Protein AF-C8X853-F1 (afdb_monomer)

Sequence (345 aa):
MTAALRDGVDEVVLLNSHAHLDHLGNNDLLSEVAGALPTRHYIPRDARPGLDSVASFSAMYRSGLPYFDYLAGLTLPPEAIAALLRRLGAPADLTGDQVADLGARMATLGLGPAVSGFIPSMVMDIVLQTYPPTFPSVETMSDYEDLGPAQEIVLGSTRWTGWTFPDDAGRPEVHVLQSGGHSAGGVVFHLPRAQFLMLADETSSVPIWSDSDPRRTEQTALRALTMLDEGAVTALCAGHRPMLPLSGDQARTALRGIIDSGAAFEKAVRSVLERFPEGLCIDELYDTLVDEAPAESIIAVLVGLQFPVFATFLKLTLLNHCKLYGYVEGLDATHRRTFALPPAA

Foldseek 3Di:
DQVVLCVVPQEEEAEFQAQALLSFQVVVVNCVNQVPHHYAYEHAPQRVVSVPVLVQQLVQLLVCLQFDQQCQPDPDQLQVVQVLVVVVPPDPPRHSVNSVVVVVVCVVVVVRSVVSSCVSNSLSVVVVVPDDRGDGPVVRYDYQCVVDFWDWDDQPPDTFTFDFDADPVRHGQKTWTAQQAQAHRGTKIAGQVQLEIECAALLACFCQTLRHHNVSSLVVLVRVLVSLVRSSHAWYAYNPPPNDIDGDVRSNVSSVCSNVLNVQVLVLLQVVQVVPQVFDGLSVSLVVSVVPDDCPHSNVVQCVVDVPNTSSRVSSRSVSSLVVQVFDWDADPVRHIGGHHDPDD

InterPro domains:
  IPR036866 Ribonuclease Z/Hydroxyacylglutathione hydrolase-like [G3DSA:3.60.15.10] (2-306)
  IPR036866 Ribonuclease Z/Hydroxyacylglutathione hydrolase-like [SSF56281] (5-262)

Radius of gyration: 22.74 Å; Cα contacts (8 Å, |Δi|>4): 554; chains: 1; bounding box: 62×36×67 Å

Secondary structure (DSSP, 8-state):
-HHHHTTT---EEEE-S---GGGTTTTTHHHHHHTTS-EEEEE-GGGGGGGSHHHHHHHHHHTTTTT--TTTT----HHHHHHHHHHTT--TT--HHHHHHHHHHHHHTT-HHHHHTTHHHHHHHHHHHHSPPP---GGGEEEGGGG-SPEEEEETTEEEEEEEEE-TTS-EEEEEEE--SSSTT-EEEEEGGGTEEE-TTTT--S--STT--HHHHHHHHHHHHHHHHTTS-SEEE-SSSS-S-EEHHHHHHHHHHHHHHHHHHHHHHHHHHTT-TT-B-HHHHHHHHHHH--TTSHHHHHHHT-SSS-THHHHHHHHHHHHHTTPEEEE-TTS-EEEEPPPP-

pLDDT: mean 89.92, std 9.24, range [50.31, 98.69]

Organism: Nakamurella multipartita (strain ATCC 700099 / DSM 44233 / CIP 104796 / JCM 9543 / NBRC 105858 / Y-104) (NCBI:txid479431)

Structure (mmCIF, N/CA/C/O backbone):
data_AF-C8X853-F1
#
_entry.id   AF-C8X853-F1
#
loop_
_atom_site.group_PDB
_atom_site.id
_atom_site.type_symbol
_atom_site.label_atom_id
_atom_site.label_alt_id
_atom_site.label_comp_id
_atom_site.label_asym_id
_atom_site.label_entity_id
_atom_site.label_seq_id
_atom_site.pdbx_PDB_ins_code
_atom_site.Cartn_x
_atom_site.Cartn_y
_atom_site.Cartn_z
_atom_site.occupancy
_atom_site.B_iso_or_equiv
_atom_site.auth_seq_id
_atom_site.auth_comp_id
_atom_site.auth_asym_id
_atom_site.auth_atom_id
_atom_site.pdbx_PDB_model_num
ATOM 1 N N . MET A 1 1 ? -33.141 -9.619 5.817 1.00 51.78 1 MET A N 1
ATOM 2 C CA . MET A 1 1 ? -31.842 -9.666 6.523 1.00 51.78 1 MET A CA 1
ATOM 3 C C . MET A 1 1 ? -31.560 -8.353 7.252 1.00 51.78 1 MET A C 1
ATOM 5 O O . MET A 1 1 ? -31.249 -8.399 8.428 1.00 51.78 1 MET A O 1
ATOM 9 N N . THR A 1 2 ? -31.775 -7.196 6.617 1.00 59.62 2 THR A N 1
ATOM 10 C CA . THR A 1 2 ? -31.505 -5.853 7.174 1.00 59.62 2 THR A CA 1
ATOM 11 C C . THR A 1 2 ? -32.333 -5.459 8.403 1.00 59.62 2 THR A C 1
ATOM 13 O O . THR A 1 2 ? -31.774 -4.898 9.330 1.00 59.62 2 THR A O 1
ATOM 16 N N . ALA A 1 3 ? -33.627 -5.790 8.483 1.00 60.94 3 ALA A N 1
ATOM 17 C CA . ALA A 1 3 ? -34.442 -5.422 9.654 1.00 60.94 3 ALA A CA 1
ATOM 18 C C . ALA A 1 3 ? -34.002 -6.120 10.960 1.00 60.94 3 ALA A C 1
ATOM 20 O O . ALA A 1 3 ? -34.054 -5.511 12.018 1.00 60.94 3 ALA A O 1
ATOM 21 N N . ALA A 1 4 ? -33.526 -7.369 10.878 1.00 66.69 4 ALA A N 1
ATOM 22 C CA . ALA A 1 4 ? -33.026 -8.114 12.037 1.00 66.69 4 ALA A CA 1
ATOM 23 C C . ALA A 1 4 ? -31.643 -7.627 12.506 1.00 66.69 4 ALA A C 1
ATOM 25 O O . ALA A 1 4 ? -31.322 -7.764 13.677 1.00 66.69 4 ALA A O 1
ATOM 26 N N . LEU A 1 5 ? -30.842 -7.039 11.606 1.00 70.75 5 LEU A N 1
ATOM 27 C CA . LEU A 1 5 ? -29.552 -6.425 11.945 1.00 70.75 5 LEU A CA 1
ATOM 28 C C . LEU A 1 5 ? -29.701 -5.098 12.704 1.00 70.75 5 LEU A C 1
ATOM 30 O O . LEU A 1 5 ? -28.721 -4.618 13.254 1.00 70.75 5 LEU A O 1
ATOM 34 N N . ARG A 1 6 ? -30.899 -4.500 12.708 1.00 77.38 6 ARG A N 1
ATOM 35 C CA . ARG A 1 6 ? -31.183 -3.203 13.342 1.00 77.38 6 ARG A CA 1
ATOM 36 C C . ARG A 1 6 ? -31.871 -3.329 14.700 1.00 77.38 6 ARG A C 1
ATOM 38 O O . ARG A 1 6 ? -32.095 -2.318 15.356 1.00 77.38 6 ARG A O 1
ATOM 45 N N . ASP A 1 7 ? -32.269 -4.536 15.093 1.00 82.00 7 ASP A N 1
ATOM 46 C CA . ASP A 1 7 ? -32.946 -4.737 16.371 1.00 82.00 7 ASP A CA 1
ATOM 47 C C . ASP A 1 7 ? -31.961 -4.486 17.520 1.00 82.00 7 ASP A C 1
ATOM 49 O O . ASP A 1 7 ? -30.899 -5.106 17.576 1.00 82.00 7 ASP A O 1
ATOM 53 N N . GLY A 1 8 ? -32.291 -3.540 18.401 1.00 83.38 8 GLY A N 1
ATOM 54 C CA . GLY A 1 8 ? -31.403 -3.101 19.482 1.00 83.38 8 GLY A CA 1
ATOM 55 C C . GLY A 1 8 ? -30.178 -2.291 19.039 1.00 83.38 8 GLY A C 1
ATOM 56 O O . GLY A 1 8 ? -29.221 -2.212 19.802 1.00 83.38 8 GLY A O 1
ATOM 57 N N . VAL A 1 9 ? -30.185 -1.719 17.828 1.00 87.19 9 VAL A N 1
ATOM 58 C CA . VAL A 1 9 ? -29.125 -0.828 17.329 1.00 87.19 9 VAL A CA 1
ATOM 59 C C . VAL A 1 9 ? -29.629 0.613 17.315 1.00 87.19 9 VAL A C 1
ATOM 61 O O . VAL A 1 9 ? -30.607 0.915 16.632 1.00 87.19 9 VAL A O 1
ATOM 64 N N . ASP A 1 10 ? -28.934 1.501 18.027 1.00 88.12 10 ASP A N 1
ATOM 65 C CA . ASP A 1 10 ? -29.303 2.918 18.141 1.00 88.12 10 ASP A CA 1
ATOM 66 C C . ASP A 1 10 ? -28.615 3.817 17.101 1.00 88.12 10 ASP A C 1
ATOM 68 O O . ASP A 1 10 ? -29.153 4.860 16.731 1.00 88.12 10 ASP A O 1
ATOM 72 N N . GLU A 1 11 ? -27.451 3.414 16.587 1.00 90.44 11 GLU A N 1
ATOM 73 C CA . GLU A 1 11 ? -26.711 4.128 15.542 1.00 90.44 11 GLU A CA 1
ATOM 74 C C . GLU A 1 11 ? -25.869 3.174 14.683 1.00 90.44 11 GLU A C 1
ATOM 76 O O . GLU A 1 11 ? -25.529 2.067 15.099 1.00 90.44 11 GLU A O 1
ATOM 81 N N . VAL A 1 12 ? -25.506 3.615 13.476 1.00 91.38 12 VAL A N 1
ATOM 82 C CA . VAL A 1 12 ? -24.551 2.907 12.612 1.00 91.38 12 VAL A CA 1
ATOM 83 C C . VAL A 1 12 ? -23.327 3.780 12.375 1.00 91.38 12 VAL A C 1
ATOM 85 O O . VAL A 1 12 ? -23.438 4.919 11.919 1.00 91.38 12 VAL A O 1
ATOM 88 N N . VAL A 1 13 ? -22.143 3.231 12.641 1.00 92.38 13 VAL A N 1
ATOM 89 C CA . VAL A 1 13 ? -20.868 3.914 12.402 1.00 92.38 13 VAL A CA 1
ATOM 90 C C . VAL A 1 13 ? -20.118 3.228 11.262 1.00 92.38 13 VAL A C 1
ATOM 92 O O . VAL A 1 13 ? -19.780 2.050 11.354 1.00 92.38 13 VAL A O 1
ATOM 95 N N . LEU A 1 14 ? -19.844 3.971 10.190 1.00 93.38 14 LEU A N 1
ATOM 96 C CA . LEU A 1 14 ? -18.971 3.559 9.095 1.00 93.38 14 LEU A CA 1
ATOM 97 C C . LEU A 1 14 ? -17.555 4.091 9.338 1.00 93.38 14 LEU A C 1
ATOM 99 O O . LEU A 1 14 ? -17.349 5.287 9.543 1.00 93.38 14 LEU A O 1
ATOM 103 N N . LEU A 1 15 ? -16.582 3.186 9.325 1.00 94.81 15 LEU A N 1
ATOM 104 C CA . LEU A 1 15 ? -15.177 3.464 9.600 1.00 94.81 15 LEU A CA 1
ATOM 105 C C . LEU A 1 15 ? -14.347 3.031 8.385 1.00 94.81 15 LEU A C 1
ATOM 107 O O . LEU A 1 15 ? -14.167 1.834 8.164 1.00 94.81 15 LEU A O 1
ATOM 111 N N . ASN A 1 16 ? -13.856 3.978 7.587 1.00 95.00 16 ASN A N 1
ATOM 112 C CA . ASN A 1 16 ? -13.025 3.671 6.423 1.00 95.00 16 ASN A CA 1
ATOM 113 C C . ASN A 1 16 ? -11.549 3.617 6.813 1.00 95.00 16 ASN A C 1
ATOM 115 O O . ASN A 1 16 ? -11.036 4.485 7.512 1.00 95.00 16 ASN A O 1
ATOM 119 N N . SER A 1 17 ? -10.846 2.596 6.326 1.00 95.31 17 SER A N 1
ATOM 120 C CA . SER A 1 17 ? -9.420 2.404 6.605 1.00 95.31 17 SER A CA 1
ATOM 121 C C . SER A 1 17 ? -8.518 3.392 5.871 1.00 95.31 17 SER A C 1
ATOM 123 O O . SER A 1 17 ? -7.461 3.750 6.378 1.00 95.31 17 SER A O 1
ATOM 125 N N . HIS A 1 18 ? -8.902 3.762 4.651 1.00 93.69 18 HIS A N 1
ATOM 126 C CA . HIS A 1 18 ? -8.203 4.672 3.745 1.00 93.69 18 HIS A CA 1
ATOM 127 C C . HIS A 1 18 ? -9.106 4.943 2.521 1.00 93.69 18 HIS A C 1
ATOM 129 O O . HIS A 1 18 ? -10.264 4.522 2.507 1.00 93.69 18 HIS A O 1
ATOM 135 N N . ALA A 1 19 ? -8.598 5.651 1.507 1.00 89.25 19 ALA A N 1
ATOM 136 C CA . ALA A 1 19 ? -9.394 6.162 0.388 1.00 89.25 19 ALA A CA 1
ATOM 137 C C . ALA A 1 19 ? -9.117 5.490 -0.968 1.00 89.25 19 ALA A C 1
ATOM 139 O O . ALA A 1 19 ? -9.224 6.141 -2.008 1.00 89.25 19 ALA A O 1
ATOM 140 N N . HIS A 1 20 ? -8.751 4.208 -0.985 1.00 87.19 20 HIS A N 1
ATOM 141 C CA . HIS A 1 20 ? -8.757 3.453 -2.238 1.00 87.19 20 HIS A CA 1
ATOM 142 C C . HIS A 1 20 ? -10.181 3.063 -2.615 1.00 87.19 20 HIS A C 1
ATOM 144 O O . HIS A 1 20 ? -11.069 2.944 -1.770 1.00 87.19 20 HIS A O 1
ATOM 150 N N . LEU A 1 21 ? -10.413 2.932 -3.918 1.00 81.69 21 LEU A N 1
ATOM 151 C CA . LEU A 1 21 ? -11.756 2.856 -4.477 1.00 81.69 21 LEU A CA 1
ATOM 152 C C . LEU A 1 21 ? -12.538 1.636 -3.971 1.00 81.69 21 LEU A C 1
ATOM 154 O O . LEU A 1 21 ? -13.728 1.736 -3.688 1.00 81.69 21 LEU A O 1
ATOM 158 N N . ASP A 1 22 ? -11.873 0.503 -3.796 1.00 80.38 22 ASP A N 1
ATOM 159 C CA . ASP A 1 22 ? -12.422 -0.735 -3.243 1.00 80.38 22 ASP A CA 1
ATOM 160 C C . ASP A 1 22 ? -12.738 -0.655 -1.738 1.00 80.38 22 ASP A C 1
ATOM 162 O O . ASP A 1 22 ? -13.566 -1.419 -1.242 1.00 80.38 22 ASP A O 1
ATOM 166 N N . HIS A 1 23 ? -12.187 0.339 -1.037 1.00 85.75 23 HIS A N 1
ATOM 167 C CA . HIS A 1 23 ? -12.484 0.658 0.363 1.00 85.75 23 HIS A CA 1
ATOM 168 C C . HIS A 1 23 ? -13.556 1.743 0.544 1.00 85.75 23 HIS A C 1
ATOM 170 O O . HIS A 1 23 ? -13.953 2.023 1.677 1.00 85.75 23 HIS A O 1
ATOM 176 N N . LEU A 1 24 ? -14.035 2.348 -0.549 1.00 85.38 24 LEU A N 1
ATOM 177 C CA . LEU A 1 24 ? -15.062 3.400 -0.550 1.00 85.38 24 LEU A CA 1
ATOM 178 C C . LEU A 1 24 ? -16.287 3.064 -1.410 1.00 85.38 24 LEU A C 1
ATOM 180 O O . LEU A 1 24 ? -17.352 3.658 -1.237 1.00 85.38 24 LEU A O 1
ATOM 184 N N . GLY A 1 25 ? -16.132 2.153 -2.372 1.00 76.88 25 GLY A N 1
ATOM 185 C CA . GLY A 1 25 ? -17.042 2.000 -3.505 1.00 76.88 25 GLY A CA 1
ATOM 186 C C . GLY A 1 25 ? -18.456 1.549 -3.155 1.00 76.88 25 GLY A C 1
ATOM 187 O O . GLY A 1 25 ? -19.348 1.733 -3.974 1.00 76.88 25 GLY A O 1
ATOM 188 N N . ASN A 1 26 ? -18.667 1.034 -1.944 1.00 77.00 26 ASN A N 1
ATOM 189 C CA . ASN A 1 26 ? -19.960 0.553 -1.455 1.00 77.00 26 ASN A CA 1
ATOM 190 C C . ASN A 1 26 ? -20.425 1.310 -0.199 1.00 77.00 26 ASN A C 1
ATOM 192 O O . ASN A 1 26 ? -21.120 0.756 0.653 1.00 77.00 26 ASN A O 1
ATOM 196 N N . ASN A 1 27 ? -19.994 2.562 -0.025 1.00 83.81 27 ASN A N 1
ATOM 197 C CA . ASN A 1 27 ? -20.387 3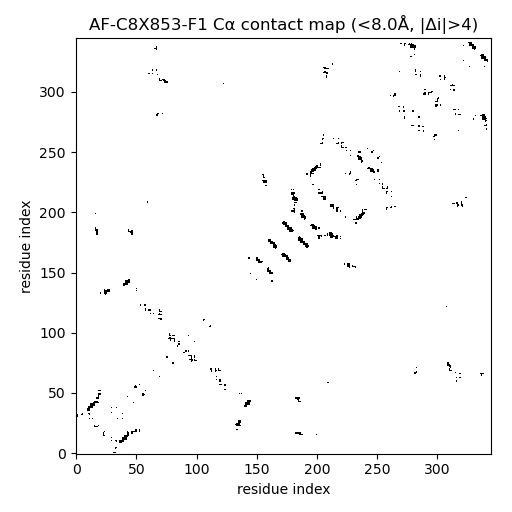.364 1.134 1.00 83.81 27 ASN A CA 1
ATOM 198 C C . ASN A 1 27 ? -21.885 3.731 1.121 1.00 83.81 27 ASN A C 1
ATOM 200 O O . ASN A 1 27 ? -22.418 4.155 2.146 1.00 83.81 27 ASN A O 1
ATOM 204 N N . ASP A 1 28 ? -22.584 3.561 -0.000 1.00 81.06 28 ASP A N 1
ATOM 205 C CA . ASP A 1 28 ? -24.042 3.655 -0.113 1.00 81.06 28 ASP A CA 1
ATOM 206 C C . ASP A 1 28 ? -24.776 2.519 0.607 1.00 81.06 28 ASP A C 1
ATOM 208 O O . ASP A 1 28 ? -25.891 2.742 1.092 1.00 81.06 28 ASP A O 1
ATOM 212 N N . LEU A 1 29 ? -24.134 1.355 0.795 1.00 80.88 29 LEU A N 1
ATOM 213 C CA . LEU A 1 29 ? -24.655 0.281 1.650 1.00 80.88 29 LEU A CA 1
ATOM 214 C C . LEU A 1 29 ? -24.930 0.774 3.070 1.00 80.88 29 LEU A C 1
ATOM 216 O O . LEU A 1 29 ? -25.782 0.209 3.751 1.00 80.88 29 LEU A O 1
ATOM 220 N N . LEU A 1 30 ? -24.274 1.849 3.520 1.00 84.75 30 LEU A N 1
ATOM 221 C CA . LEU A 1 30 ? -24.605 2.497 4.786 1.00 84.75 30 LEU A CA 1
ATOM 222 C C . LEU A 1 30 ? -26.086 2.886 4.848 1.00 84.75 30 LEU A C 1
ATOM 224 O O . LEU A 1 30 ? -26.727 2.653 5.867 1.00 84.75 30 LEU A O 1
ATOM 228 N N . SER A 1 31 ? -26.652 3.419 3.762 1.00 82.25 31 SER A N 1
ATOM 229 C CA . SER A 1 31 ? -28.072 3.787 3.705 1.00 82.25 31 SER A CA 1
ATOM 230 C C . SER A 1 31 ? -28.985 2.557 3.786 1.00 82.25 31 SER A C 1
ATOM 232 O O . SER A 1 31 ? -29.997 2.567 4.494 1.00 82.25 31 SER A O 1
ATOM 234 N N . GLU A 1 32 ? -28.591 1.453 3.145 1.00 84.25 32 GLU A N 1
ATOM 235 C CA . GLU A 1 32 ? -29.316 0.184 3.195 1.00 84.25 32 GLU A CA 1
ATOM 236 C C . GLU A 1 32 ? -29.211 -0.503 4.559 1.00 84.25 32 GLU A C 1
ATOM 238 O O . GLU A 1 32 ? -30.171 -1.129 5.013 1.00 84.25 32 GLU A O 1
ATOM 243 N N . VAL A 1 33 ? -28.068 -0.398 5.236 1.00 84.75 33 VAL A N 1
ATOM 244 C CA . VAL A 1 33 ? -27.835 -0.999 6.553 1.00 84.75 33 VAL A CA 1
ATOM 245 C C . VAL A 1 33 ? -28.498 -0.163 7.640 1.00 84.75 33 VAL A C 1
ATOM 247 O O . VAL A 1 33 ? -29.261 -0.716 8.430 1.00 84.75 33 VAL A O 1
ATOM 250 N N . ALA A 1 34 ? -28.297 1.154 7.645 1.00 86.31 34 ALA A N 1
ATOM 251 C CA . ALA A 1 34 ? -28.824 2.054 8.668 1.00 86.31 34 ALA A CA 1
ATOM 252 C C . ALA A 1 34 ? -30.334 2.292 8.538 1.00 86.31 34 ALA A C 1
ATOM 254 O O . ALA A 1 34 ? -31.050 2.361 9.539 1.00 86.31 34 ALA A O 1
ATOM 255 N N . GLY A 1 35 ? -30.863 2.384 7.315 1.00 85.94 35 GLY A N 1
ATOM 256 C CA . GLY A 1 35 ? -32.253 2.775 7.095 1.00 85.94 35 GLY A CA 1
ATOM 257 C C . GLY A 1 35 ? -32.537 4.179 7.632 1.00 85.94 35 GLY A C 1
ATOM 258 O O . GLY A 1 35 ? -32.136 5.158 7.020 1.00 85.94 35 GLY A O 1
ATOM 259 N N . ALA A 1 36 ? -33.259 4.270 8.754 1.00 85.19 36 ALA A N 1
ATOM 260 C CA . ALA A 1 36 ? -33.593 5.538 9.415 1.00 85.19 36 ALA A CA 1
ATOM 261 C C . ALA A 1 36 ? -32.741 5.824 10.667 1.00 85.19 36 ALA A C 1
ATOM 263 O O . ALA A 1 36 ? -32.980 6.821 11.346 1.00 85.19 36 ALA A O 1
ATOM 264 N N . LEU A 1 37 ? -31.796 4.939 11.002 1.00 90.00 37 LEU A N 1
ATOM 265 C CA . LEU A 1 37 ? -30.917 5.121 12.154 1.00 90.00 37 LEU A CA 1
ATOM 266 C C . LEU A 1 37 ? -29.944 6.291 11.923 1.00 90.00 37 LEU A C 1
ATOM 268 O O . LEU A 1 37 ? -29.520 6.508 10.785 1.00 90.00 37 LEU A O 1
ATOM 272 N N . PRO A 1 38 ? -29.554 7.022 12.983 1.00 90.69 38 PRO A N 1
ATOM 273 C CA . PRO A 1 38 ? -28.425 7.943 12.939 1.00 90.69 38 PRO A CA 1
ATOM 274 C C . PRO A 1 38 ? -27.166 7.263 12.390 1.00 90.69 38 PRO A C 1
ATOM 276 O O . PRO A 1 38 ? -26.841 6.136 12.769 1.00 90.69 38 PRO A O 1
ATOM 279 N N . THR A 1 39 ? -26.447 7.966 11.514 1.00 91.94 39 THR A N 1
ATOM 280 C CA . THR A 1 39 ? -25.211 7.466 10.906 1.00 91.94 39 THR A CA 1
ATOM 281 C C . THR A 1 39 ? -24.043 8.395 11.171 1.00 91.94 39 THR A C 1
ATOM 283 O O . THR A 1 39 ? -24.156 9.604 10.955 1.00 91.94 39 THR A O 1
ATOM 286 N N . ARG A 1 40 ? -22.898 7.827 11.548 1.00 93.06 40 ARG A N 1
ATOM 287 C CA . ARG A 1 40 ? -21.612 8.534 11.585 1.00 93.06 40 ARG A CA 1
ATOM 288 C C . ARG A 1 40 ? -20.644 7.854 10.628 1.00 93.06 40 ARG A C 1
ATOM 290 O O . ARG A 1 40 ? -20.639 6.633 10.532 1.00 93.06 40 ARG A O 1
ATOM 297 N N . HIS A 1 41 ? -19.850 8.626 9.902 1.00 93.81 41 HIS A N 1
ATOM 298 C CA . HIS A 1 41 ? -18.986 8.108 8.847 1.00 93.81 41 HIS A CA 1
ATOM 299 C C . HIS A 1 41 ? -17.639 8.812 8.922 1.00 93.81 41 HIS A C 1
ATOM 301 O O . HIS A 1 41 ? -17.582 10.041 8.858 1.00 93.81 41 HIS A O 1
ATOM 307 N N . TYR A 1 42 ? -16.575 8.033 9.093 1.00 95.88 42 TYR A N 1
ATOM 308 C CA . TYR A 1 42 ? -15.239 8.551 9.343 1.00 95.88 42 TYR A CA 1
ATOM 309 C C . TYR A 1 42 ? -14.196 7.992 8.381 1.00 95.88 42 TYR A C 1
ATOM 311 O O . TYR A 1 42 ? -14.242 6.815 8.022 1.00 95.88 42 TYR A O 1
ATOM 319 N N . ILE A 1 43 ? -13.232 8.838 8.023 1.00 96.19 43 ILE A N 1
ATOM 320 C CA . ILE A 1 43 ? -12.084 8.518 7.170 1.00 96.19 43 ILE A CA 1
ATOM 321 C C . ILE A 1 43 ? -10.823 9.221 7.706 1.00 96.19 43 ILE A C 1
ATOM 323 O O . ILE A 1 43 ? -10.946 10.268 8.344 1.00 96.19 43 ILE A O 1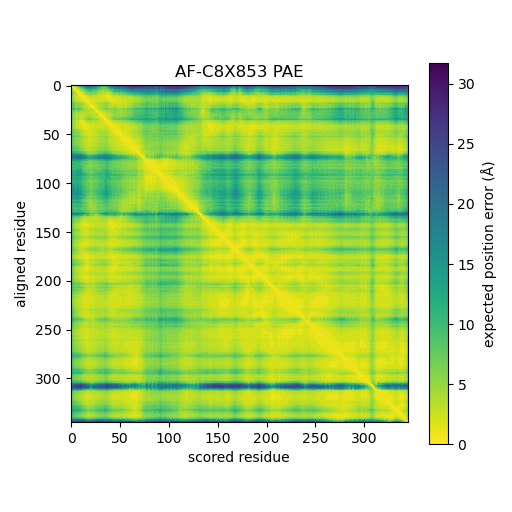
ATOM 327 N N . PRO A 1 44 ? -9.602 8.708 7.471 1.00 96.50 44 PRO A N 1
ATOM 328 C CA . PRO A 1 44 ? -8.393 9.449 7.813 1.00 96.50 44 PRO A CA 1
ATOM 329 C C . PRO A 1 44 ? -8.250 10.691 6.934 1.00 96.50 44 PRO A C 1
ATOM 331 O O . PRO A 1 44 ? -8.372 10.600 5.709 1.00 96.50 44 PRO A O 1
ATOM 334 N N . ARG A 1 45 ? -7.937 11.847 7.529 1.00 95.62 45 ARG A N 1
ATOM 335 C CA . ARG A 1 45 ? -7.779 13.110 6.787 1.00 95.62 45 ARG A CA 1
ATOM 336 C C . ARG A 1 45 ? -6.760 13.007 5.657 1.00 95.62 45 ARG A C 1
ATOM 338 O O . ARG A 1 45 ? -7.020 13.467 4.546 1.00 95.62 45 ARG A O 1
ATOM 345 N N . ASP A 1 46 ? -5.623 12.375 5.929 1.00 94.62 46 ASP A N 1
ATOM 346 C CA . ASP A 1 46 ? -4.537 12.220 4.955 1.00 94.62 46 ASP A CA 1
ATOM 347 C C . ASP A 1 46 ? -4.926 11.322 3.769 1.00 94.62 46 ASP A C 1
ATOM 349 O O . ASP A 1 46 ? -4.288 11.385 2.721 1.00 94.62 46 ASP A O 1
ATOM 353 N N . ALA A 1 47 ? -6.009 10.547 3.888 1.00 92.62 47 ALA A N 1
ATOM 354 C CA . ALA A 1 47 ? -6.540 9.745 2.795 1.00 92.62 47 ALA A CA 1
ATOM 355 C C . ALA A 1 47 ? -7.437 10.559 1.840 1.00 92.62 47 ALA A C 1
ATOM 357 O O . ALA A 1 47 ? -7.693 10.112 0.725 1.00 92.62 47 ALA A O 1
ATOM 358 N N . ARG A 1 48 ? -7.889 11.774 2.198 1.00 91.44 48 ARG A N 1
ATOM 359 C CA . ARG A 1 48 ? -8.811 12.579 1.365 1.00 91.44 48 ARG A CA 1
ATOM 360 C C . ARG A 1 48 ? -8.412 12.744 -0.108 1.00 91.44 48 ARG A C 1
ATOM 362 O O . ARG A 1 48 ? -9.324 12.729 -0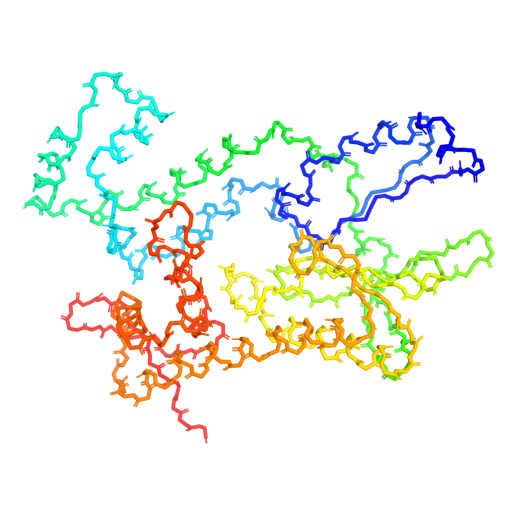.935 1.00 91.44 48 ARG A O 1
ATOM 369 N N . PRO A 1 49 ? -7.126 12.883 -0.489 1.00 90.06 49 PRO A N 1
ATOM 370 C CA . PRO A 1 49 ? -6.751 12.934 -1.901 1.00 90.06 49 PRO A CA 1
ATOM 371 C C . PRO A 1 49 ? -7.249 11.729 -2.720 1.00 90.06 49 PRO A C 1
ATOM 373 O O . PRO A 1 49 ? -7.580 11.898 -3.889 1.00 90.06 49 PRO A O 1
ATOM 376 N N . GLY A 1 50 ? -7.371 10.540 -2.115 1.00 88.31 50 GLY A N 1
ATOM 377 C CA . GLY A 1 50 ? -7.872 9.329 -2.778 1.00 88.31 50 GLY A CA 1
ATOM 378 C C . GLY A 1 50 ? -9.368 9.342 -3.120 1.00 88.31 50 GLY A C 1
ATOM 379 O O . GLY A 1 50 ? -9.806 8.530 -3.937 1.00 88.31 50 GLY A O 1
ATOM 380 N N . LEU A 1 51 ? -10.145 10.290 -2.570 1.00 89.00 51 LEU A N 1
ATOM 381 C CA . LEU A 1 51 ? -11.571 10.457 -2.889 1.00 89.00 51 LEU A CA 1
ATOM 382 C C . LEU A 1 51 ? -11.801 10.827 -4.362 1.00 89.00 51 LEU A C 1
ATOM 384 O O . LEU A 1 51 ? -12.819 10.446 -4.934 1.00 89.00 51 LEU A O 1
ATOM 388 N N . ASP A 1 52 ? -10.849 11.528 -4.986 1.00 88.44 52 ASP A N 1
ATOM 389 C CA . ASP A 1 52 ? -10.756 11.623 -6.444 1.00 88.44 52 ASP A CA 1
ATOM 390 C C . ASP A 1 52 ? -9.785 10.547 -6.937 1.00 88.44 52 ASP A C 1
ATOM 392 O O . ASP A 1 52 ? -8.611 10.800 -7.223 1.00 88.44 52 ASP A O 1
ATOM 396 N N . SER A 1 53 ? -10.269 9.304 -6.987 1.00 82.44 53 SER A N 1
ATOM 397 C CA . SER A 1 53 ? -9.428 8.153 -7.320 1.00 82.44 53 SER A CA 1
ATOM 398 C C . SER A 1 53 ? -8.804 8.290 -8.711 1.00 82.44 53 SER A C 1
ATOM 400 O O . SER A 1 53 ? -7.653 7.903 -8.912 1.00 82.44 53 SER A O 1
ATOM 402 N N . VAL A 1 54 ? -9.514 8.901 -9.669 1.00 83.00 54 VAL A N 1
ATOM 403 C CA . VAL A 1 54 ? -8.981 9.120 -11.020 1.00 83.00 54 VAL A CA 1
ATOM 404 C C . VAL A 1 54 ? -7.782 10.050 -10.964 1.00 83.00 54 VAL A C 1
ATOM 406 O O . VAL A 1 54 ? -6.720 9.691 -11.477 1.00 83.00 54 VAL A O 1
ATOM 409 N N . ALA A 1 55 ? -7.920 11.221 -10.338 1.00 86.19 55 ALA A N 1
ATOM 410 C CA . ALA A 1 55 ? -6.825 12.175 -10.236 1.00 86.19 55 ALA A CA 1
ATOM 411 C C . ALA A 1 55 ? -5.662 11.619 -9.405 1.00 86.19 55 ALA A C 1
ATOM 413 O O . ALA A 1 55 ? -4.512 11.718 -9.840 1.00 86.19 55 ALA A O 1
ATOM 414 N N . SER A 1 56 ? -5.959 11.000 -8.258 1.00 86.38 56 SER A N 1
ATOM 415 C CA . SER A 1 56 ? -4.963 10.463 -7.328 1.00 86.38 56 SER A CA 1
ATOM 416 C C . SER A 1 56 ? -4.104 9.379 -7.979 1.00 86.38 56 SER A C 1
ATOM 418 O O . SER A 1 56 ? -2.894 9.560 -8.146 1.00 86.38 56 SER A O 1
ATOM 420 N N . PHE A 1 57 ? -4.715 8.296 -8.468 1.00 83.50 57 PHE A N 1
ATOM 421 C CA . PHE A 1 57 ? -3.953 7.223 -9.102 1.00 83.50 57 PHE A CA 1
ATOM 422 C C . PHE A 1 57 ? -3.311 7.687 -10.416 1.00 83.50 57 PHE A C 1
ATOM 424 O O . PHE A 1 57 ? -2.156 7.355 -10.678 1.00 83.50 57 PHE A O 1
ATOM 431 N N . SER A 1 58 ? -3.977 8.532 -11.219 1.00 84.12 58 SER A N 1
ATOM 432 C CA . SER A 1 58 ? -3.345 9.094 -12.424 1.00 84.12 58 SER A CA 1
ATOM 433 C C . SER A 1 58 ? -2.072 9.871 -12.096 1.00 84.12 58 SER A C 1
ATOM 435 O O . SER A 1 58 ? -1.108 9.797 -12.858 1.00 84.12 58 SER A O 1
ATOM 437 N N . ALA A 1 59 ? -2.041 10.617 -10.988 1.00 87.19 59 ALA A N 1
ATOM 438 C CA . ALA A 1 59 ? -0.840 11.312 -10.540 1.00 87.19 59 ALA A CA 1
ATOM 439 C C . ALA A 1 59 ? 0.266 10.325 -10.133 1.00 87.19 59 ALA A C 1
ATOM 441 O O . ALA A 1 59 ? 1.412 10.499 -10.554 1.00 87.19 59 ALA A O 1
ATOM 442 N N . MET A 1 60 ? -0.079 9.259 -9.400 1.00 87.69 60 MET A N 1
ATOM 443 C CA . MET A 1 60 ? 0.866 8.204 -9.012 1.00 87.69 60 MET A CA 1
ATOM 444 C C . MET A 1 60 ? 1.500 7.533 -10.235 1.00 87.69 60 MET A C 1
ATOM 446 O O . MET A 1 60 ? 2.726 7.488 -10.338 1.00 87.69 60 MET A O 1
ATOM 450 N N . TYR A 1 61 ? 0.701 7.103 -11.216 1.00 86.88 61 TYR A N 1
ATOM 451 C CA . TYR A 1 61 ? 1.234 6.533 -12.455 1.00 86.88 61 TYR A CA 1
ATOM 452 C C . TYR A 1 61 ? 2.012 7.590 -13.265 1.00 86.88 61 TYR A C 1
ATOM 454 O O . TYR A 1 61 ? 3.122 7.342 -13.723 1.00 86.88 61 TYR A O 1
ATOM 462 N N . ARG A 1 62 ? 1.533 8.828 -13.412 1.00 87.81 62 ARG A N 1
ATOM 463 C CA . ARG A 1 62 ? 2.298 9.856 -14.152 1.00 87.81 62 ARG A CA 1
ATOM 464 C C . ARG A 1 62 ? 3.652 10.187 -13.516 1.00 87.81 62 ARG A C 1
ATOM 466 O O . ARG A 1 62 ? 4.548 10.633 -14.232 1.00 87.81 62 ARG A O 1
ATOM 473 N N . SER A 1 63 ? 3.841 9.920 -12.223 1.00 90.81 63 SER A N 1
ATOM 474 C CA . SER A 1 63 ? 5.121 10.130 -11.535 1.00 90.81 63 SER A CA 1
ATOM 475 C C . SER A 1 63 ? 6.284 9.308 -12.115 1.00 90.81 63 SER A C 1
ATOM 477 O O . SER A 1 63 ? 7.440 9.704 -11.955 1.00 90.81 63 SER A O 1
ATOM 479 N N . GLY A 1 64 ? 5.987 8.208 -12.819 1.00 90.75 64 GLY A N 1
ATOM 480 C CA . GLY A 1 64 ? 6.980 7.360 -13.483 1.00 90.75 64 GLY A CA 1
ATOM 481 C C . GLY A 1 64 ? 7.471 7.874 -14.838 1.00 90.75 64 GLY A C 1
ATOM 482 O O . GLY A 1 64 ? 8.545 7.472 -15.271 1.00 90.75 64 GLY A O 1
ATOM 483 N N . LEU A 1 65 ? 6.746 8.796 -15.489 1.00 88.94 65 LEU A N 1
ATOM 484 C CA . LEU A 1 65 ? 7.070 9.268 -16.848 1.00 88.94 65 LEU A CA 1
ATOM 485 C C . LEU A 1 65 ? 8.503 9.800 -17.023 1.00 88.94 65 LEU A C 1
ATOM 487 O O . LEU A 1 65 ? 9.088 9.564 -18.077 1.00 88.94 65 LEU A O 1
ATOM 491 N N . PRO A 1 66 ? 9.109 10.490 -16.036 1.00 90.94 66 PRO A N 1
ATOM 492 C CA . PRO A 1 66 ? 10.499 10.928 -16.153 1.00 90.94 66 PRO A CA 1
ATOM 493 C C . PRO A 1 66 ? 11.548 9.819 -15.968 1.00 90.94 66 PRO A C 1
ATOM 495 O O . PRO A 1 66 ? 12.732 10.102 -16.144 1.00 90.94 66 PRO A O 1
ATOM 498 N N . TYR A 1 67 ? 11.153 8.615 -15.540 1.00 92.50 67 TYR A N 1
ATOM 499 C CA . TYR A 1 67 ? 12.063 7.599 -14.997 1.00 92.50 67 TYR A CA 1
ATOM 500 C C . TYR A 1 67 ? 12.127 6.303 -15.806 1.00 92.50 67 TYR A C 1
ATOM 502 O O . TYR A 1 67 ? 13.152 5.627 -15.751 1.00 92.50 67 TYR A O 1
ATOM 510 N N . PHE A 1 68 ? 11.063 5.939 -16.520 1.00 88.81 68 PHE A N 1
ATOM 511 C CA . PHE A 1 68 ? 11.032 4.723 -17.331 1.00 88.81 68 PHE A CA 1
ATOM 512 C C . PHE A 1 68 ? 9.967 4.797 -18.424 1.00 88.81 68 PHE A C 1
ATOM 514 O O . PHE A 1 68 ? 9.017 5.581 -18.351 1.00 88.81 68 PHE A O 1
ATOM 521 N N . ASP A 1 69 ? 10.116 3.941 -19.432 1.00 83.31 69 ASP A N 1
ATOM 522 C CA . ASP A 1 69 ? 9.129 3.792 -20.497 1.00 83.31 69 ASP A CA 1
ATOM 523 C C . ASP A 1 69 ? 8.023 2.800 -20.090 1.00 83.31 69 ASP A C 1
ATOM 525 O O . ASP A 1 69 ? 8.272 1.619 -19.843 1.00 83.31 69 ASP A O 1
ATOM 529 N N . TYR A 1 70 ? 6.769 3.264 -20.063 1.00 82.62 70 TYR A N 1
ATOM 530 C CA . TYR A 1 70 ? 5.599 2.424 -19.775 1.00 82.62 70 TYR A CA 1
ATOM 531 C C . TYR A 1 70 ? 5.371 1.310 -20.804 1.00 82.62 70 TYR A C 1
ATOM 533 O O . TYR A 1 70 ? 4.686 0.336 -20.496 1.00 82.62 70 TYR A O 1
ATOM 541 N N . LEU A 1 71 ? 5.924 1.443 -22.012 1.00 77.88 71 LEU A N 1
ATOM 542 C CA . LEU A 1 71 ? 5.865 0.410 -23.045 1.00 77.88 71 LEU A CA 1
ATOM 543 C C . LEU A 1 71 ? 7.048 -0.565 -22.974 1.00 77.88 71 LEU A C 1
ATOM 545 O O . LEU A 1 71 ? 6.978 -1.643 -23.568 1.00 77.88 71 LEU A O 1
ATOM 549 N N . ALA A 1 72 ? 8.119 -0.238 -22.246 1.00 74.38 72 ALA A N 1
ATOM 550 C CA . ALA A 1 72 ? 9.256 -1.138 -22.103 1.00 74.38 72 ALA A CA 1
ATOM 551 C C . ALA A 1 72 ? 8.865 -2.362 -21.260 1.00 74.38 72 ALA A C 1
ATOM 553 O O . ALA A 1 72 ? 8.362 -2.232 -20.141 1.00 74.38 72 ALA A O 1
ATOM 554 N N . GLY A 1 73 ? 9.109 -3.560 -21.798 1.00 64.12 73 GLY A N 1
ATOM 555 C CA . GLY A 1 73 ? 8.698 -4.829 -21.184 1.00 64.12 73 GLY A CA 1
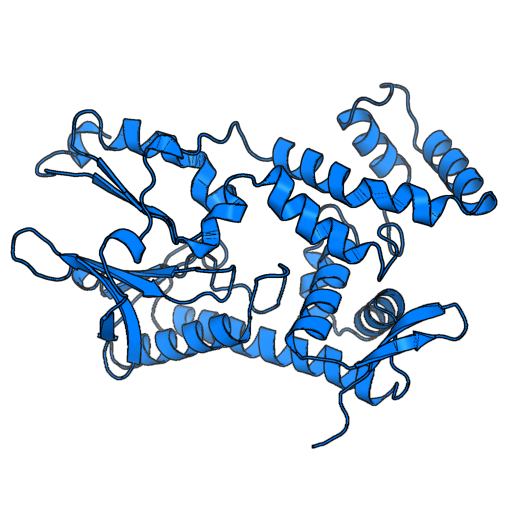ATOM 556 C C . GLY A 1 73 ? 7.243 -5.229 -21.466 1.00 64.12 73 GLY A C 1
ATOM 557 O O . GLY A 1 73 ? 6.762 -6.214 -20.908 1.00 64.12 73 GLY A O 1
ATOM 558 N N . LEU A 1 74 ? 6.528 -4.503 -22.336 1.00 68.25 74 LEU A N 1
ATOM 559 C CA . LEU A 1 74 ? 5.205 -4.907 -22.807 1.00 68.25 74 LEU A CA 1
ATOM 560 C C . LEU A 1 74 ? 5.299 -6.199 -23.635 1.00 68.25 74 LEU A C 1
ATOM 562 O O . LEU A 1 74 ? 5.780 -6.191 -24.765 1.00 68.25 74 LEU A O 1
ATOM 566 N N . THR A 1 75 ? 4.783 -7.301 -23.094 1.00 66.81 75 THR A N 1
ATOM 567 C CA . THR A 1 75 ? 4.791 -8.630 -23.736 1.00 66.81 75 THR A CA 1
ATOM 568 C C . THR A 1 75 ? 3.388 -9.092 -24.127 1.00 66.81 75 THR A C 1
ATOM 570 O O . THR A 1 75 ? 3.045 -10.269 -24.033 1.00 66.81 75 THR A O 1
ATOM 573 N N . LEU A 1 76 ? 2.542 -8.167 -24.588 1.00 72.94 76 LEU A N 1
ATOM 574 C CA . LEU A 1 76 ? 1.232 -8.534 -25.117 1.00 72.94 76 LEU A CA 1
ATOM 575 C C . LEU A 1 76 ? 1.319 -8.875 -26.609 1.00 72.94 76 LEU A C 1
ATOM 577 O O . LEU A 1 76 ? 1.902 -8.106 -27.378 1.00 72.94 76 LEU A O 1
ATOM 581 N N . PRO A 1 77 ? 0.694 -9.981 -27.056 1.00 84.88 77 PRO A N 1
ATOM 582 C CA . PRO A 1 77 ? 0.550 -10.227 -28.480 1.00 84.88 77 PRO A CA 1
ATOM 583 C C . PRO A 1 77 ? -0.272 -9.086 -29.106 1.00 84.88 77 PRO A C 1
ATOM 585 O O . PRO A 1 77 ? -1.220 -8.607 -28.471 1.00 84.88 77 PRO A O 1
ATOM 588 N N . PRO A 1 78 ? 0.021 -8.668 -30.351 1.00 89.25 78 PRO A N 1
ATOM 589 C CA . PRO A 1 78 ? -0.681 -7.556 -30.995 1.00 89.25 78 PRO A CA 1
ATOM 590 C C . PRO A 1 78 ? -2.210 -7.688 -30.985 1.00 89.25 78 PRO A C 1
ATOM 592 O O . PRO A 1 78 ? -2.914 -6.694 -30.830 1.00 89.25 78 PRO A O 1
ATOM 595 N N . GLU A 1 79 ? -2.740 -8.912 -31.061 1.00 90.88 79 GLU A N 1
ATOM 596 C CA . GLU A 1 79 ? -4.185 -9.162 -30.973 1.00 90.88 79 GLU A CA 1
ATOM 597 C C . GLU A 1 79 ? -4.775 -8.844 -29.588 1.00 90.88 79 GLU A C 1
ATOM 599 O O . GLU A 1 79 ? -5.885 -8.322 -29.495 1.00 90.88 79 GLU A O 1
ATOM 604 N N . ALA A 1 80 ? -4.040 -9.087 -28.499 1.00 86.25 80 ALA A N 1
ATOM 605 C CA . ALA A 1 80 ? -4.494 -8.699 -27.162 1.00 86.25 80 ALA A CA 1
ATOM 606 C C . ALA A 1 80 ? -4.547 -7.170 -27.020 1.00 86.25 80 ALA A C 1
ATOM 608 O O . ALA A 1 80 ? -5.491 -6.633 -26.438 1.00 86.25 80 ALA A O 1
ATOM 609 N N . ILE A 1 81 ? -3.579 -6.465 -27.612 1.00 85.12 81 ILE A N 1
ATOM 610 C CA . ILE A 1 81 ? -3.577 -4.999 -27.670 1.00 85.12 81 ILE A CA 1
ATOM 611 C C . ILE A 1 81 ? -4.755 -4.505 -28.527 1.00 85.12 81 ILE A C 1
ATOM 613 O O . ILE A 1 81 ? -5.478 -3.606 -28.105 1.00 85.12 81 ILE A O 1
ATOM 617 N N . ALA A 1 82 ? -5.021 -5.121 -29.684 1.00 89.25 82 ALA A N 1
ATOM 618 C CA . ALA A 1 82 ? -6.177 -4.791 -30.522 1.00 89.25 82 ALA A CA 1
ATOM 619 C C . ALA A 1 82 ? -7.511 -5.003 -29.784 1.00 89.25 82 ALA A C 1
ATOM 621 O O . ALA A 1 82 ? -8.414 -4.170 -29.866 1.00 89.25 82 ALA A O 1
ATOM 622 N N . ALA A 1 83 ? -7.651 -6.097 -29.030 1.00 87.88 83 ALA A N 1
ATOM 623 C CA . ALA A 1 83 ? -8.815 -6.343 -28.178 1.00 87.88 83 ALA A CA 1
ATOM 624 C C . ALA A 1 83 ? -8.980 -5.262 -27.098 1.00 87.88 83 ALA A C 1
ATOM 626 O O . ALA A 1 83 ? -10.095 -4.786 -26.872 1.00 87.88 83 ALA A O 1
ATOM 627 N N . LEU A 1 84 ? -7.881 -4.832 -26.473 1.00 82.88 84 LEU A N 1
ATOM 628 C CA . LEU A 1 84 ? -7.901 -3.755 -25.489 1.00 82.88 84 LEU A CA 1
ATOM 629 C C . LEU A 1 84 ? -8.333 -2.421 -26.111 1.00 82.88 84 LEU A C 1
ATOM 631 O O . LEU A 1 84 ? -9.239 -1.769 -25.600 1.00 82.88 84 LEU A O 1
ATOM 635 N N . LEU A 1 85 ? -7.738 -2.042 -27.242 1.00 85.38 85 LEU A N 1
ATOM 636 C CA . LEU A 1 85 ? -8.065 -0.801 -27.945 1.00 85.38 85 LEU A CA 1
ATOM 637 C C . LEU A 1 85 ? -9.532 -0.771 -28.394 1.00 85.38 85 LEU A C 1
ATOM 639 O O . LEU A 1 85 ? -10.185 0.261 -28.261 1.00 85.38 85 LEU A O 1
ATOM 643 N N . ARG A 1 86 ? -10.089 -1.901 -28.851 1.00 89.56 86 ARG A N 1
ATOM 644 C CA . ARG A 1 86 ? -11.522 -2.020 -29.181 1.00 89.56 86 ARG A CA 1
ATOM 645 C C . ARG A 1 86 ? -12.421 -1.750 -27.977 1.00 89.56 86 ARG A C 1
ATOM 647 O O . ARG A 1 86 ? -13.404 -1.026 -28.103 1.00 89.56 86 ARG A O 1
ATOM 654 N N . ARG A 1 87 ? -12.068 -2.266 -26.793 1.00 83.31 87 ARG A N 1
ATOM 655 C CA . ARG A 1 87 ? -12.790 -1.960 -25.541 1.00 83.31 87 ARG A CA 1
ATOM 656 C C . ARG A 1 87 ? -12.722 -0.479 -25.167 1.00 83.31 87 ARG A C 1
ATOM 658 O O . ARG A 1 87 ? -13.638 0.023 -24.530 1.00 83.31 87 ARG A O 1
ATOM 665 N N . LEU A 1 88 ? -11.663 0.206 -25.586 1.00 81.81 88 LEU A N 1
ATOM 666 C CA . LEU A 1 88 ? -11.459 1.640 -25.388 1.00 81.81 88 LEU A CA 1
ATOM 667 C C . LEU A 1 88 ? -12.030 2.497 -26.537 1.00 81.81 88 LEU A C 1
ATOM 669 O O . LEU A 1 88 ? -11.765 3.693 -26.598 1.00 81.81 88 LEU A O 1
ATOM 673 N N . GLY A 1 89 ? -12.828 1.908 -27.437 1.00 87.62 89 GLY A N 1
ATOM 674 C CA . GLY A 1 89 ? -13.556 2.630 -28.485 1.00 87.62 89 GLY A CA 1
ATOM 675 C C . GLY A 1 89 ? -12.905 2.621 -29.871 1.00 87.62 89 GLY A C 1
ATOM 676 O O . GLY A 1 89 ? -13.389 3.315 -30.765 1.00 87.62 89 GLY A O 1
ATOM 677 N N . ALA A 1 90 ? -11.836 1.847 -30.089 1.00 90.06 90 ALA A N 1
ATOM 678 C CA . ALA A 1 90 ? -11.302 1.637 -31.435 1.00 90.06 90 ALA A CA 1
ATOM 679 C C . ALA A 1 90 ? -12.290 0.847 -32.328 1.00 90.06 90 ALA A C 1
ATOM 681 O O . ALA A 1 90 ? -13.131 0.107 -31.805 1.00 90.06 90 ALA A O 1
ATOM 682 N N . PRO A 1 91 ? -12.191 0.961 -33.670 1.00 96.00 91 PRO A N 1
ATOM 683 C CA . PRO A 1 91 ? -13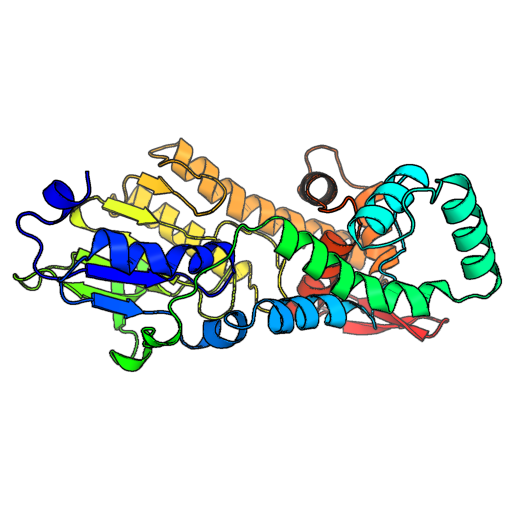.061 0.241 -34.601 1.00 96.00 91 PRO A CA 1
ATOM 684 C C . PRO A 1 91 ? -13.104 -1.270 -34.344 1.00 96.00 91 PRO A C 1
ATOM 686 O O . PRO A 1 91 ? -12.078 -1.895 -34.077 1.00 96.00 91 PRO A O 1
ATOM 689 N N . ALA A 1 92 ? -14.294 -1.869 -34.443 1.00 94.31 92 ALA A N 1
ATOM 690 C CA . ALA A 1 92 ? -14.509 -3.289 -34.142 1.00 94.31 92 ALA A CA 1
ATOM 691 C C . ALA A 1 92 ? -13.708 -4.245 -35.051 1.00 94.31 92 ALA A C 1
ATOM 693 O O . ALA A 1 92 ? -13.433 -5.379 -34.653 1.00 94.31 92 ALA A O 1
ATOM 694 N N . ASP A 1 93 ? -13.330 -3.777 -36.241 1.00 95.75 93 ASP A N 1
ATOM 695 C CA . ASP A 1 93 ? -12.523 -4.465 -37.246 1.00 95.75 93 ASP A CA 1
ATOM 696 C C . ASP A 1 93 ? -11.008 -4.227 -37.099 1.00 95.75 93 ASP A C 1
ATOM 698 O O . ASP A 1 93 ? -10.244 -4.708 -37.933 1.00 95.75 93 ASP A O 1
ATOM 702 N N . LEU A 1 94 ? -10.551 -3.540 -36.041 1.00 96.50 94 LEU A N 1
ATOM 703 C CA . LEU A 1 94 ? -9.127 -3.423 -35.718 1.00 96.50 94 LEU A CA 1
ATOM 704 C C . LEU A 1 94 ? -8.519 -4.808 -35.446 1.00 96.50 94 LEU A C 1
ATOM 706 O O . LEU A 1 94 ? -8.956 -5.529 -34.545 1.00 96.50 94 LEU A O 1
ATOM 710 N N . THR A 1 95 ? -7.471 -5.140 -36.195 1.00 96.69 95 THR A N 1
ATOM 711 C CA . THR A 1 95 ? -6.754 -6.424 -36.138 1.00 96.69 95 THR A CA 1
ATOM 712 C C . THR A 1 95 ? -5.396 -6.304 -35.444 1.00 96.69 95 THR A C 1
ATOM 714 O O . THR A 1 95 ? -4.781 -5.233 -35.436 1.00 96.69 95 THR A O 1
ATOM 717 N N . GLY A 1 96 ? -4.876 -7.420 -34.922 1.00 95.12 96 GLY A N 1
ATOM 718 C CA . GLY A 1 96 ? -3.506 -7.491 -34.407 1.00 95.12 96 GLY A CA 1
ATOM 719 C C . GLY A 1 96 ? -2.426 -7.074 -35.418 1.00 95.12 96 GLY A C 1
ATOM 720 O O . GLY A 1 96 ? -1.479 -6.392 -35.033 1.00 95.12 96 GLY A O 1
ATOM 721 N N . ASP A 1 97 ? -2.578 -7.389 -36.708 1.00 96.75 97 ASP A N 1
ATOM 722 C CA . ASP A 1 97 ? -1.595 -7.016 -37.742 1.00 96.75 97 ASP A CA 1
ATOM 723 C C . ASP A 1 97 ? -1.504 -5.495 -37.934 1.00 96.75 97 ASP A C 1
ATOM 725 O O . ASP A 1 97 ? -0.412 -4.941 -38.060 1.00 96.75 97 ASP A O 1
ATOM 729 N N . GLN A 1 98 ? -2.644 -4.797 -37.897 1.00 95.81 98 GLN A N 1
ATOM 730 C CA . GLN A 1 98 ? -2.677 -3.331 -37.956 1.00 95.81 98 GLN A CA 1
ATOM 731 C C . GLN A 1 98 ? -2.014 -2.703 -36.728 1.00 95.81 98 GLN A C 1
ATOM 733 O O . GLN A 1 98 ? -1.304 -1.705 -36.854 1.00 95.81 98 GLN A O 1
ATOM 738 N N . VAL A 1 99 ? -2.218 -3.292 -35.545 1.00 93.06 99 VAL A N 1
ATOM 739 C CA . VAL A 1 99 ? -1.547 -2.851 -34.316 1.00 93.06 99 VAL A CA 1
ATOM 740 C C . VAL A 1 99 ? -0.035 -3.072 -34.406 1.00 93.06 99 VAL A C 1
ATOM 742 O O . VAL A 1 99 ? 0.729 -2.187 -34.022 1.00 93.06 99 VAL A O 1
ATOM 745 N N . ALA A 1 100 ? 0.409 -4.206 -34.952 1.00 92.00 100 ALA A N 1
ATOM 746 C CA . ALA A 1 100 ? 1.827 -4.498 -35.143 1.00 92.00 100 ALA A CA 1
ATOM 747 C C . ALA A 1 100 ? 2.496 -3.527 -36.136 1.00 92.00 100 ALA A C 1
ATOM 749 O O . ALA A 1 100 ? 3.557 -2.981 -35.828 1.00 92.00 100 ALA A O 1
ATOM 750 N N . ASP A 1 101 ? 1.866 -3.259 -37.289 1.00 94.44 101 ASP A N 1
ATOM 751 C CA . ASP A 1 101 ? 2.358 -2.279 -38.273 1.00 94.44 101 ASP A CA 1
ATOM 752 C C . ASP A 1 101 ? 2.442 -0.871 -37.666 1.00 94.44 101 ASP A C 1
ATOM 754 O O . ASP A 1 101 ? 3.463 -0.189 -37.792 1.00 94.44 101 ASP A O 1
ATOM 758 N N . LEU A 1 102 ? 1.404 -0.446 -36.937 1.00 90.25 102 LEU A N 1
ATOM 759 C CA . LEU A 1 102 ? 1.405 0.836 -36.234 1.00 90.25 102 LEU A CA 1
ATOM 760 C C . LEU A 1 102 ? 2.549 0.917 -35.212 1.00 90.25 102 LEU A C 1
ATOM 762 O O . LEU A 1 102 ? 3.290 1.902 -35.207 1.00 90.25 10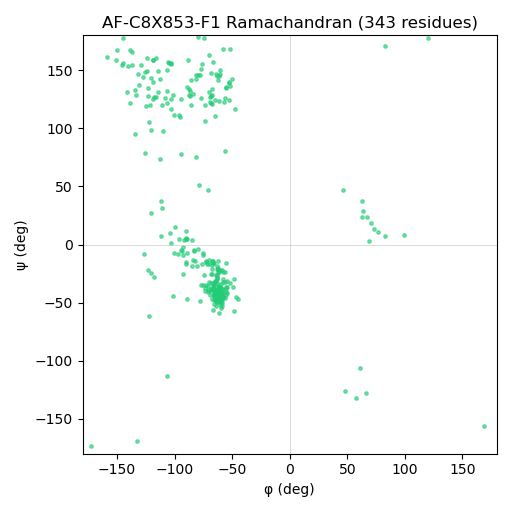2 LEU A O 1
ATOM 766 N N . GLY A 1 103 ? 2.732 -0.123 -34.395 1.00 87.75 103 GLY A N 1
ATOM 767 C CA . GLY A 1 103 ? 3.821 -0.208 -33.422 1.00 87.75 103 GLY A CA 1
ATOM 768 C C . GLY A 1 103 ? 5.201 -0.084 -34.073 1.00 87.75 103 GLY A C 1
ATOM 769 O O . GLY A 1 103 ? 6.027 0.710 -33.621 1.00 87.75 103 GLY A O 1
ATOM 770 N N . ALA A 1 104 ? 5.435 -0.785 -35.187 1.00 88.88 104 ALA A N 1
ATOM 771 C CA . ALA A 1 104 ? 6.693 -0.713 -35.932 1.00 88.88 104 ALA A CA 1
ATOM 772 C C . ALA A 1 104 ? 6.962 0.692 -36.505 1.00 88.88 104 ALA A C 1
ATOM 774 O O . ALA A 1 104 ? 8.086 1.203 -36.432 1.00 88.88 104 ALA A O 1
ATOM 775 N N . ARG A 1 105 ? 5.927 1.358 -37.035 1.00 91.69 105 ARG A N 1
ATOM 776 C CA . ARG A 1 105 ? 6.031 2.741 -37.531 1.00 91.69 105 ARG A CA 1
ATOM 777 C C . ARG A 1 105 ? 6.328 3.723 -36.404 1.00 91.69 105 ARG A C 1
ATOM 779 O O . ARG A 1 105 ? 7.193 4.581 -36.558 1.00 91.69 105 ARG A O 1
ATOM 786 N N . MET A 1 106 ? 5.650 3.583 -35.268 1.00 88.62 106 MET A N 1
ATOM 787 C CA . MET A 1 106 ? 5.882 4.416 -34.087 1.00 88.62 106 MET A CA 1
ATOM 788 C C . MET A 1 106 ? 7.298 4.249 -33.538 1.00 88.62 106 MET A C 1
ATOM 790 O O . MET A 1 106 ? 7.936 5.250 -33.213 1.00 88.62 106 MET A O 1
ATOM 794 N N . ALA A 1 107 ? 7.810 3.016 -33.493 1.00 84.31 107 ALA A N 1
ATOM 795 C CA . ALA A 1 107 ? 9.187 2.735 -33.101 1.00 84.31 107 ALA A CA 1
ATOM 796 C C . ALA A 1 107 ? 10.192 3.382 -34.067 1.00 84.31 107 ALA A C 1
ATOM 798 O O . ALA A 1 107 ? 11.117 4.060 -33.629 1.00 84.31 107 ALA A O 1
ATOM 799 N N . THR A 1 108 ? 9.963 3.261 -35.379 1.00 90.12 108 THR A N 1
ATOM 800 C CA . THR A 1 108 ? 10.818 3.876 -36.414 1.00 90.12 108 THR A CA 1
ATOM 801 C C . THR A 1 108 ? 10.867 5.402 -36.294 1.00 90.12 108 THR A C 1
ATOM 803 O O . THR A 1 108 ? 11.907 6.013 -36.520 1.00 90.12 108 THR A O 1
ATOM 806 N N . LEU A 1 109 ? 9.745 6.025 -35.929 1.00 90.38 109 LEU A N 1
ATOM 807 C CA . LEU A 1 109 ? 9.638 7.473 -35.738 1.00 90.38 109 LEU A CA 1
ATOM 808 C C . LEU A 1 109 ? 10.111 7.949 -34.355 1.00 90.38 109 LEU A C 1
ATOM 810 O O . LEU A 1 109 ? 10.112 9.152 -34.105 1.00 90.38 109 LEU A O 1
ATOM 814 N N . GLY A 1 110 ? 10.478 7.040 -33.445 1.00 84.25 110 GLY A N 1
ATOM 815 C CA . GLY A 1 110 ? 10.850 7.389 -32.072 1.00 84.25 110 GLY A CA 1
ATOM 816 C C . GLY A 1 110 ? 9.687 7.935 -31.234 1.00 84.25 110 GLY A C 1
ATOM 817 O O . GLY A 1 110 ? 9.911 8.657 -30.268 1.00 84.25 110 GLY A O 1
ATOM 818 N N . LEU A 1 111 ? 8.438 7.611 -31.590 1.00 84.00 111 LEU A N 1
ATOM 819 C CA . LEU A 1 111 ? 7.238 8.102 -30.897 1.00 84.00 111 LEU A CA 1
ATOM 820 C C . LEU A 1 111 ? 6.870 7.283 -29.651 1.00 84.00 111 LEU A C 1
ATOM 822 O O . LEU A 1 111 ? 5.954 7.670 -28.931 1.00 84.00 111 LEU A O 1
ATOM 826 N N . GLY A 1 112 ? 7.571 6.175 -29.388 1.00 80.00 112 GLY A N 1
ATOM 827 C CA . GLY A 1 112 ? 7.326 5.285 -28.245 1.00 80.00 112 GLY A CA 1
ATOM 828 C C . GLY A 1 112 ? 7.204 6.028 -26.909 1.00 80.00 112 GLY A C 1
ATOM 829 O O . GLY A 1 112 ? 6.130 5.968 -26.314 1.00 80.00 112 GLY A O 1
ATOM 830 N N . PRO A 1 113 ? 8.212 6.818 -26.488 1.00 76.00 113 PRO A N 1
ATOM 831 C CA . PRO A 1 113 ? 8.164 7.556 -25.222 1.00 76.00 113 PRO A CA 1
ATOM 832 C C . PRO A 1 113 ? 7.017 8.571 -25.136 1.00 76.00 113 PRO A C 1
ATOM 834 O O . PRO A 1 113 ? 6.406 8.758 -24.088 1.00 76.00 113 PRO A O 1
ATOM 837 N N . ALA A 1 114 ? 6.689 9.231 -26.251 1.00 80.88 114 ALA A N 1
ATOM 838 C CA . ALA A 1 114 ? 5.576 10.175 -26.284 1.00 80.88 114 ALA A CA 1
ATOM 839 C C . ALA A 1 114 ? 4.227 9.453 -26.138 1.00 80.88 114 ALA A C 1
ATOM 841 O O . ALA A 1 114 ? 3.336 9.953 -25.453 1.00 80.88 114 ALA A O 1
ATOM 842 N N . VAL A 1 115 ? 4.075 8.271 -26.749 1.00 82.00 115 VAL A N 1
ATOM 843 C CA . VAL A 1 115 ? 2.847 7.475 -26.621 1.00 82.00 115 VAL A CA 1
ATOM 844 C C . VAL A 1 115 ? 2.744 6.781 -25.266 1.00 82.00 115 VAL A C 1
ATOM 846 O O . VAL A 1 115 ? 1.650 6.687 -24.709 1.00 82.00 115 VAL A O 1
ATOM 849 N N . SER A 1 116 ? 3.860 6.347 -24.685 1.00 79.62 116 SER A N 1
ATOM 850 C CA . SER A 1 116 ? 3.859 5.708 -23.369 1.00 79.62 116 SER A CA 1
ATOM 851 C C . SER A 1 116 ? 3.357 6.647 -22.262 1.00 79.62 116 SER A C 1
ATOM 853 O O . SER A 1 116 ? 2.728 6.194 -21.307 1.00 79.62 116 SER A O 1
ATOM 855 N N . GLY A 1 117 ? 3.462 7.964 -22.487 1.00 79.56 117 GLY A N 1
ATOM 856 C CA . GLY A 1 117 ? 2.797 9.031 -21.733 1.00 79.56 117 GLY A CA 1
ATOM 857 C C . GLY A 1 117 ? 1.293 8.859 -21.490 1.00 79.56 117 GLY A C 1
ATOM 858 O O . GLY A 1 117 ? 0.778 9.317 -20.467 1.00 79.56 117 GLY A O 1
ATOM 859 N N . PHE A 1 118 ? 0.582 8.186 -22.398 1.00 80.19 118 PHE A N 1
ATOM 860 C CA . PHE A 1 118 ? -0.867 7.982 -22.304 1.00 80.19 118 PHE A CA 1
ATOM 861 C C . PHE A 1 118 ? -1.252 6.698 -21.556 1.00 80.19 118 PHE A C 1
ATOM 863 O O . PHE A 1 118 ? -2.387 6.588 -21.085 1.00 80.19 118 PHE A O 1
ATOM 870 N N . ILE A 1 119 ? -0.314 5.759 -21.380 1.00 79.38 119 ILE A N 1
ATOM 871 C CA . ILE A 1 119 ? -0.563 4.464 -20.730 1.00 79.38 119 ILE A CA 1
ATOM 872 C C . ILE A 1 119 ? -1.097 4.619 -19.298 1.00 79.38 119 ILE A C 1
ATOM 874 O O . ILE A 1 119 ? -2.109 3.986 -19.008 1.00 79.38 119 ILE A O 1
ATOM 878 N N . PRO A 1 120 ? -0.546 5.495 -18.428 1.00 79.12 120 PRO A N 1
ATOM 879 C CA . PRO A 1 120 ? -1.133 5.787 -17.118 1.00 79.12 120 PRO A CA 1
ATOM 880 C C . PRO A 1 120 ? -2.641 6.056 -17.133 1.00 79.12 120 PRO A C 1
ATOM 882 O O . PRO A 1 120 ? -3.377 5.530 -16.306 1.00 79.12 120 PRO A O 1
ATOM 885 N N . SER A 1 121 ? -3.110 6.874 -18.081 1.00 76.81 121 SER A N 1
ATOM 886 C CA . SER A 1 121 ? -4.528 7.258 -18.148 1.00 76.81 121 SER A CA 1
ATOM 887 C C . SER A 1 121 ? -5.382 6.097 -18.660 1.00 76.81 121 SER A C 1
ATOM 889 O O . SER A 1 121 ? -6.421 5.808 -18.080 1.00 76.81 121 SER A O 1
ATOM 891 N N . MET A 1 122 ? -4.889 5.357 -19.660 1.00 77.81 122 MET A N 1
ATOM 892 C CA . MET A 1 122 ? -5.560 4.148 -20.149 1.00 77.81 122 MET A CA 1
ATOM 893 C C . MET A 1 122 ? -5.682 3.068 -19.067 1.00 77.81 122 MET A C 1
ATOM 895 O O . MET A 1 122 ? -6.732 2.444 -18.957 1.00 77.81 122 MET A O 1
ATOM 899 N N . VAL A 1 123 ? -4.633 2.838 -18.267 1.00 75.81 123 VAL A N 1
ATOM 900 C CA . VAL A 1 123 ? -4.670 1.880 -17.146 1.00 75.81 123 VAL A CA 1
ATOM 901 C C . VAL A 1 123 ? -5.781 2.256 -16.174 1.00 75.81 123 VAL A C 1
ATOM 903 O O . VAL A 1 123 ? -6.571 1.391 -15.805 1.00 75.81 123 VAL A O 1
ATOM 906 N N . MET A 1 124 ? -5.902 3.538 -15.823 1.00 77.06 124 MET A N 1
ATOM 907 C CA . MET A 1 124 ? -6.972 3.991 -14.937 1.00 77.06 124 MET A CA 1
ATOM 908 C C . MET A 1 124 ? -8.359 3.803 -15.542 1.00 77.06 124 MET A C 1
ATOM 910 O O . MET A 1 124 ? -9.230 3.271 -14.861 1.00 77.06 124 MET A O 1
ATOM 914 N N . ASP A 1 125 ? -8.557 4.140 -16.816 1.00 76.31 125 ASP A N 1
ATOM 915 C CA . ASP A 1 125 ? -9.839 3.909 -17.491 1.00 76.31 125 ASP A CA 1
ATOM 916 C C . ASP A 1 125 ? -10.226 2.419 -17.478 1.00 76.31 125 ASP A C 1
ATOM 918 O O . ASP A 1 125 ? -11.377 2.072 -17.215 1.00 76.31 125 ASP A O 1
ATOM 922 N N . ILE A 1 126 ? -9.263 1.518 -17.706 1.00 75.75 126 ILE A N 1
ATOM 923 C CA . ILE A 1 126 ? -9.482 0.063 -17.662 1.00 75.75 126 ILE A CA 1
ATOM 924 C C . ILE A 1 126 ? -9.837 -0.395 -16.247 1.00 75.75 126 ILE A C 1
ATOM 926 O O . ILE A 1 126 ? -10.786 -1.159 -16.077 1.00 75.75 126 ILE A O 1
ATOM 930 N N . VAL A 1 127 ? -9.083 0.050 -15.238 1.00 73.94 127 VAL A N 1
ATOM 931 C CA . VAL A 1 127 ? -9.316 -0.311 -13.834 1.00 73.94 127 VAL A CA 1
ATOM 932 C C . VAL A 1 127 ? -10.704 0.160 -13.400 1.00 73.94 127 VAL A C 1
ATOM 934 O O . VAL A 1 127 ? -11.478 -0.631 -12.867 1.00 73.94 127 VAL A O 1
ATOM 937 N N . LEU A 1 128 ? -11.086 1.397 -13.714 1.00 74.06 128 LEU A N 1
ATOM 938 C CA . LEU A 1 128 ? -12.403 1.942 -13.375 1.00 74.06 128 LEU A CA 1
ATOM 939 C C . LEU A 1 128 ? -13.550 1.206 -14.079 1.00 74.06 128 LEU A C 1
ATOM 941 O O . LEU A 1 128 ? -14.610 1.055 -13.488 1.00 74.06 128 LEU A O 1
ATOM 945 N N . GLN A 1 129 ? -13.343 0.677 -15.291 1.00 74.19 129 GLN A N 1
ATOM 946 C CA . GLN A 1 129 ? -14.332 -0.189 -15.952 1.00 74.19 129 GLN A CA 1
ATOM 947 C C . GLN A 1 129 ? -14.533 -1.541 -15.250 1.00 74.19 129 GLN A C 1
ATOM 949 O O . GLN A 1 129 ? -15.542 -2.203 -15.498 1.00 74.19 129 GLN A O 1
ATOM 954 N N . THR A 1 130 ? -13.570 -1.999 -14.440 1.00 70.69 130 THR A N 1
ATOM 955 C CA . THR A 1 130 ? -13.695 -3.264 -13.692 1.00 70.69 130 THR A CA 1
ATOM 956 C C . THR A 1 130 ? -14.435 -3.115 -12.370 1.00 70.69 130 THR A C 1
ATOM 958 O O . THR A 1 130 ? -14.955 -4.108 -11.862 1.00 70.69 130 THR A O 1
ATOM 961 N N . TYR A 1 131 ? -14.543 -1.894 -11.847 1.00 67.81 131 TYR A N 1
ATOM 962 C CA . TYR A 1 131 ? -15.376 -1.617 -10.688 1.00 67.81 131 TYR A CA 1
ATOM 963 C C . TYR A 1 131 ? -16.815 -1.322 -11.150 1.00 67.81 131 TYR A C 1
ATOM 965 O O . TYR A 1 131 ? -17.010 -0.544 -12.087 1.00 67.81 131 TYR A O 1
ATOM 973 N N . PRO A 1 132 ? -17.849 -1.940 -10.540 1.00 65.25 132 PRO A N 1
ATOM 974 C CA . PRO A 1 132 ? -19.230 -1.496 -10.737 1.00 65.25 132 PRO A CA 1
ATOM 975 C C . PRO A 1 132 ? -19.360 -0.022 -10.311 1.00 65.25 132 PRO A C 1
ATOM 977 O O . PRO A 1 132 ? -18.435 0.501 -9.687 1.00 65.25 132 PRO A O 1
ATOM 980 N N . PRO A 1 133 ? -20.477 0.667 -10.620 1.00 67.69 133 PRO A N 1
ATOM 981 C CA . PRO A 1 133 ? -20.672 2.043 -10.178 1.00 67.69 133 PRO A CA 1
ATOM 982 C C . PRO A 1 133 ? -20.346 2.167 -8.689 1.00 67.69 133 PRO A C 1
ATOM 984 O O . PRO A 1 133 ? -20.959 1.502 -7.861 1.00 67.69 133 PRO A O 1
ATOM 987 N N . THR A 1 134 ? -19.325 2.957 -8.378 1.00 75.94 134 THR A N 1
ATOM 988 C CA . THR A 1 134 ? -18.881 3.180 -7.008 1.00 75.94 134 THR A CA 1
ATOM 989 C C . THR A 1 134 ? -19.683 4.328 -6.438 1.00 75.94 134 THR A C 1
ATOM 991 O O . THR A 1 134 ? -19.735 5.396 -7.052 1.00 75.94 134 THR A O 1
ATOM 994 N N . PHE A 1 135 ? -20.275 4.137 -5.267 1.00 81.75 135 PHE A N 1
ATOM 995 C CA . PHE A 1 135 ? -21.098 5.143 -4.609 1.00 81.75 135 PHE A CA 1
ATOM 996 C C . PHE A 1 135 ? -20.416 5.626 -3.322 1.00 81.75 135 PHE A C 1
ATOM 998 O O . PHE A 1 135 ? -20.816 5.256 -2.214 1.00 81.75 135 PHE A O 1
ATOM 1005 N N . PRO A 1 136 ? -19.348 6.440 -3.428 1.00 83.56 136 PRO A N 1
ATOM 1006 C CA . PRO A 1 136 ? -18.714 6.996 -2.248 1.00 83.56 136 PRO A CA 1
ATOM 1007 C C . PRO A 1 136 ? -19.655 8.021 -1.594 1.00 83.56 136 PRO A C 1
ATOM 1009 O O . PRO A 1 136 ? -20.030 9.023 -2.200 1.00 83.56 136 PRO A O 1
ATOM 1012 N N . SER A 1 137 ? -20.000 7.813 -0.324 1.00 85.44 137 SER A N 1
ATOM 1013 C CA . SER A 1 137 ? -20.832 8.735 0.469 1.00 85.44 137 SER A CA 1
ATOM 1014 C C . SER A 1 137 ? -20.031 9.945 0.988 1.00 85.44 137 SER A C 1
ATOM 1016 O O . SER A 1 137 ? -20.044 10.229 2.187 1.00 85.44 137 SER A O 1
ATOM 1018 N N . VAL A 1 138 ? -19.300 10.641 0.104 1.00 88.31 138 VAL A N 1
ATOM 1019 C CA . VAL A 1 138 ? -18.310 11.690 0.450 1.00 88.31 138 VAL A CA 1
ATOM 1020 C C . VAL A 1 138 ? -18.901 12.801 1.316 1.00 88.31 138 VAL A C 1
ATOM 1022 O O . VAL A 1 138 ? -18.274 13.237 2.276 1.00 88.31 138 VAL A O 1
ATOM 1025 N N . GLU A 1 139 ? -20.127 13.229 1.018 1.00 87.75 139 GLU A N 1
ATOM 1026 C CA . GLU A 1 139 ? -20.809 14.321 1.727 1.00 87.75 139 GLU A CA 1
ATOM 1027 C C . GLU A 1 139 ? -21.062 14.022 3.212 1.00 87.75 139 GLU A C 1
ATOM 1029 O O . GLU A 1 139 ? -21.256 14.939 4.005 1.00 87.75 139 GLU A O 1
ATOM 1034 N N . THR A 1 140 ? -21.050 12.742 3.595 1.00 87.31 140 THR A N 1
ATOM 1035 C CA . THR A 1 140 ? -21.292 12.294 4.975 1.00 87.31 140 THR A CA 1
ATOM 1036 C C . THR A 1 140 ? -20.005 12.046 5.766 1.00 87.31 140 THR A C 1
ATOM 1038 O O . THR A 1 140 ? -20.073 11.815 6.971 1.00 87.31 140 THR A O 1
ATOM 1041 N N . MET A 1 141 ? -18.838 12.092 5.112 1.00 92.06 141 MET A N 1
ATOM 1042 C CA . MET A 1 141 ? -17.547 11.776 5.728 1.00 92.06 141 MET A CA 1
ATOM 1043 C C . MET A 1 141 ? -17.038 12.912 6.616 1.00 92.06 141 MET A C 1
ATOM 1045 O O . MET A 1 141 ? -16.842 14.042 6.161 1.00 92.06 141 MET A O 1
ATOM 1049 N N . SER A 1 142 ? -16.728 12.574 7.862 1.00 95.69 142 SER A N 1
ATOM 1050 C CA . SER A 1 142 ? -15.927 13.393 8.778 1.00 95.69 142 SER A CA 1
ATOM 1051 C C . SER A 1 142 ? -14.521 12.812 8.907 1.00 95.69 142 SER A C 1
ATOM 1053 O O . SER A 1 142 ? -14.324 11.614 8.697 1.00 95.69 142 SER A O 1
ATOM 1055 N N . ASP A 1 143 ? -13.538 13.629 9.273 1.00 97.19 143 ASP A N 1
ATOM 1056 C CA . ASP A 1 143 ? -12.197 13.098 9.511 1.00 97.19 143 ASP A CA 1
ATOM 1057 C C . ASP A 1 143 ? -12.130 12.447 10.896 1.00 97.19 143 ASP A C 1
ATOM 1059 O O . ASP A 1 143 ? -12.746 12.935 11.849 1.00 97.19 143 ASP A O 1
ATOM 1063 N N . TYR A 1 144 ? -11.345 11.380 11.056 1.00 97.88 144 TYR A N 1
ATOM 1064 C CA . TYR A 1 144 ? -11.028 10.870 12.397 1.00 97.88 144 TYR A CA 1
ATOM 1065 C C . TYR A 1 144 ? -10.412 11.961 13.274 1.00 97.88 144 TYR A C 1
ATOM 1067 O O . TYR A 1 144 ? -10.733 12.091 14.453 1.00 97.88 144 TYR A O 1
ATOM 1075 N N . GLU A 1 145 ? -9.569 12.794 12.676 1.00 97.50 145 GLU A N 1
ATOM 1076 C CA . GLU A 1 145 ? -8.889 13.911 13.311 1.00 97.50 145 GLU A CA 1
ATOM 1077 C C . GLU A 1 145 ? -9.854 14.992 13.836 1.00 97.50 145 GLU A C 1
ATOM 1079 O O . GLU A 1 145 ? -9.470 15.768 14.713 1.00 97.50 145 GLU A O 1
ATOM 1084 N N . ASP A 1 146 ? -11.107 15.031 13.365 1.00 97.31 146 ASP A N 1
ATOM 1085 C CA . ASP A 1 146 ? -12.138 15.946 13.877 1.00 97.31 146 ASP A CA 1
ATOM 1086 C C . ASP A 1 146 ? -12.711 15.485 15.231 1.00 97.31 146 ASP A C 1
ATOM 1088 O O . ASP A 1 146 ? -13.286 16.288 15.968 1.00 97.31 146 ASP A O 1
ATOM 1092 N N . LEU A 1 147 ? -12.505 14.216 15.610 1.00 95.81 147 LEU A N 1
ATOM 1093 C CA . LEU A 1 147 ? -12.839 13.692 16.943 1.00 95.81 147 LEU A CA 1
ATOM 1094 C C . LEU A 1 147 ? -11.879 14.201 18.030 1.00 95.81 147 LEU A C 1
ATOM 1096 O O . LEU A 1 147 ? -12.160 14.060 19.221 1.00 95.81 147 LEU A O 1
ATOM 1100 N N . GLY A 1 148 ? -10.743 14.774 17.627 1.00 96.62 148 GLY A N 1
ATOM 1101 C CA . GLY A 1 148 ? -9.654 15.194 18.499 1.00 96.62 148 GLY A CA 1
ATOM 1102 C C . GLY A 1 148 ? -8.333 14.487 18.173 1.00 96.62 148 GLY A C 1
ATOM 1103 O O . GLY A 1 148 ? -8.272 13.638 17.279 1.00 96.62 148 GLY A O 1
ATOM 1104 N N . PRO A 1 149 ? -7.246 14.831 18.891 1.00 96.38 149 PRO A N 1
ATOM 1105 C CA . PRO A 1 149 ? -5.940 14.225 18.662 1.00 96.38 149 PRO A CA 1
ATOM 1106 C C . PRO A 1 149 ? -5.977 12.720 18.941 1.00 96.38 149 PRO A C 1
ATOM 1108 O O . PRO A 1 149 ? -6.587 12.285 19.922 1.00 96.38 149 PRO A O 1
ATOM 1111 N N . ALA A 1 150 ? -5.272 11.943 18.118 1.00 97.50 150 ALA A N 1
ATOM 1112 C CA . ALA A 1 150 ? -5.069 10.520 18.357 1.00 97.50 150 ALA A CA 1
ATOM 1113 C C . ALA A 1 150 ? -4.456 10.289 19.751 1.00 97.50 150 ALA A C 1
ATOM 1115 O O . ALA A 1 150 ? -3.534 10.994 20.170 1.00 97.50 150 ALA A O 1
ATOM 1116 N N . GLN A 1 151 ? -4.989 9.311 20.474 1.00 98.12 151 GLN A N 1
ATOM 1117 C CA . GLN A 1 151 ? -4.585 8.950 21.831 1.00 98.12 151 GLN A CA 1
ATOM 1118 C C . GLN A 1 151 ? -3.717 7.693 21.817 1.00 98.12 151 GLN A C 1
ATOM 1120 O O . GLN A 1 151 ? -3.821 6.878 20.901 1.00 98.12 151 GLN A O 1
ATOM 1125 N N . GLU A 1 152 ? -2.878 7.516 22.842 1.00 98.38 152 GLU A N 1
ATOM 1126 C CA . GLU A 1 152 ? -2.170 6.248 23.048 1.00 98.38 152 GLU A CA 1
ATOM 1127 C C . GLU A 1 152 ? -3.180 5.150 23.426 1.00 98.38 152 GLU A C 1
ATOM 1129 O O . GLU A 1 152 ? -3.992 5.322 24.335 1.00 98.38 152 GLU A O 1
ATOM 1134 N N . ILE A 1 153 ? -3.124 4.018 22.725 1.00 98.38 153 ILE A N 1
ATOM 1135 C CA . ILE A 1 153 ? -3.928 2.820 22.979 1.00 98.38 153 ILE A CA 1
ATOM 1136 C C . ILE A 1 153 ? -2.956 1.671 23.246 1.00 98.38 153 ILE A C 1
ATOM 1138 O O . ILE A 1 153 ? -2.117 1.338 22.406 1.00 98.38 153 ILE A O 1
ATOM 1142 N N . VAL A 1 154 ? -3.056 1.074 24.432 1.00 97.75 154 VAL A N 1
ATOM 1143 C CA . VAL A 1 154 ? -2.173 -0.012 24.874 1.00 97.75 154 VAL A CA 1
ATOM 1144 C C . VAL A 1 154 ? -2.916 -1.339 24.766 1.00 97.75 154 VAL A C 1
ATOM 1146 O O . VAL A 1 154 ? -3.918 -1.547 25.448 1.00 97.75 154 VAL A O 1
ATOM 1149 N N . LEU A 1 155 ? -2.420 -2.236 23.912 1.00 96.75 155 LEU A N 1
ATOM 1150 C CA . LEU A 1 155 ? -2.985 -3.566 23.675 1.00 96.75 155 LEU A CA 1
ATOM 1151 C C . LEU A 1 155 ? -1.916 -4.610 24.006 1.00 96.75 155 LEU A C 1
ATOM 1153 O O . LEU A 1 155 ? -1.003 -4.854 23.213 1.00 96.75 155 LEU A O 1
ATOM 1157 N N . GLY A 1 156 ? -2.000 -5.177 25.211 1.00 92.25 156 GLY A N 1
ATOM 1158 C CA . GLY A 1 156 ? -0.903 -5.965 25.773 1.00 92.25 156 GLY A CA 1
ATOM 1159 C C . GLY A 1 156 ? 0.317 -5.078 26.054 1.00 92.25 156 GLY A C 1
ATOM 1160 O O . GLY A 1 156 ? 0.191 -4.037 26.697 1.00 92.25 156 GLY A O 1
ATOM 1161 N N . SER A 1 157 ? 1.490 -5.456 25.557 1.00 96.62 157 SER A N 1
ATOM 1162 C CA . SER A 1 157 ? 2.721 -4.661 25.586 1.00 96.62 157 SER A CA 1
ATOM 1163 C C . SER A 1 157 ? 2.880 -3.749 24.366 1.00 96.62 157 SER A C 1
ATOM 1165 O O . SER A 1 157 ? 3.790 -2.914 24.332 1.00 96.62 157 SER A O 1
ATOM 1167 N N . THR A 1 158 ? 1.998 -3.865 23.367 1.00 97.62 158 THR A N 1
ATOM 1168 C CA . THR A 1 158 ? 2.043 -3.011 22.177 1.00 97.62 158 THR A CA 1
ATOM 1169 C C . THR A 1 158 ? 1.395 -1.661 22.431 1.00 97.62 158 THR A C 1
ATOM 1171 O O . THR A 1 158 ? 0.378 -1.547 23.118 1.00 97.62 158 THR A O 1
ATOM 1174 N N . ARG A 1 159 ? 1.992 -0.626 21.841 1.00 98.00 159 ARG A N 1
ATOM 1175 C CA . ARG A 1 159 ? 1.477 0.740 21.873 1.00 98.00 159 ARG A CA 1
ATOM 1176 C C . ARG A 1 159 ? 1.080 1.168 20.476 1.00 98.00 159 ARG A C 1
ATOM 1178 O O . ARG A 1 159 ? 1.865 1.037 19.533 1.00 98.00 159 ARG A O 1
ATOM 1185 N N . TRP A 1 160 ? -0.116 1.717 20.388 1.00 98.31 160 TRP A N 1
ATOM 1186 C CA . TRP A 1 160 ? -0.698 2.288 19.189 1.00 98.31 160 TRP A CA 1
ATOM 1187 C C . TRP A 1 160 ? -1.094 3.733 19.448 1.00 98.31 160 TRP A C 1
ATOM 1189 O O . TRP A 1 160 ? -1.277 4.138 20.595 1.00 98.31 160 TRP A O 1
ATOM 1199 N N . THR A 1 161 ? -1.261 4.498 18.379 1.00 98.25 161 THR A N 1
ATOM 1200 C CA . THR A 1 161 ? -1.963 5.781 18.415 1.00 98.25 161 THR A CA 1
ATOM 1201 C C . THR A 1 161 ? -3.249 5.653 17.617 1.00 98.25 161 THR A C 1
ATOM 1203 O O . THR A 1 161 ? -3.278 4.953 16.604 1.00 98.25 161 THR A O 1
ATOM 1206 N N . GLY A 1 162 ? -4.329 6.280 18.074 1.00 98.31 162 GLY A N 1
ATOM 1207 C CA . GLY A 1 162 ? -5.603 6.185 17.372 1.00 98.31 162 GLY A CA 1
ATOM 1208 C C . GLY A 1 162 ? -6.795 6.727 18.145 1.00 98.31 162 GLY A C 1
ATOM 1209 O O . GLY A 1 162 ? -6.649 7.550 19.047 1.00 98.31 162 GLY A O 1
ATOM 1210 N N . TRP A 1 163 ? -7.983 6.243 17.795 1.00 98.56 163 TRP A N 1
ATOM 1211 C CA . TRP A 1 163 ? -9.252 6.663 18.388 1.00 98.56 163 TRP A CA 1
ATOM 1212 C C . TRP A 1 163 ? -10.024 5.456 18.906 1.00 98.56 163 TRP A C 1
ATOM 1214 O O . TRP A 1 163 ? -9.931 4.356 18.364 1.00 98.56 163 TRP A O 1
ATOM 1224 N N . THR A 1 164 ? -10.787 5.658 19.976 1.00 98.00 164 THR A N 1
ATOM 1225 C CA . THR A 1 164 ? -11.621 4.613 20.576 1.00 98.00 164 THR A CA 1
ATOM 1226 C C . THR A 1 164 ? -13.082 5.002 20.461 1.00 98.00 164 THR A C 1
ATOM 1228 O O . THR A 1 164 ? -13.467 6.086 20.895 1.00 98.00 164 THR A O 1
ATOM 1231 N N . PHE A 1 165 ? -13.882 4.096 19.912 1.00 97.06 165 PHE A N 1
ATOM 1232 C CA . PHE A 1 165 ? -15.333 4.187 19.862 1.00 97.06 165 PHE A CA 1
ATOM 1233 C C . PHE A 1 165 ? -15.893 3.291 20.974 1.00 97.06 165 PHE A C 1
ATOM 1235 O O . PHE A 1 165 ? -15.675 2.074 20.927 1.00 97.06 165 PHE A O 1
ATOM 1242 N N . PRO A 1 166 ? -16.505 3.870 22.021 1.00 95.00 166 PRO A N 1
ATOM 1243 C CA . PRO A 1 166 ? -17.058 3.104 23.127 1.00 95.00 166 PRO A CA 1
ATOM 1244 C C . PRO A 1 166 ? -18.508 2.667 22.874 1.00 95.00 166 PRO A C 1
ATOM 1246 O O . PRO A 1 166 ? -19.218 3.311 22.107 1.00 95.00 166 PRO A O 1
ATOM 1249 N N . ASP A 1 167 ? -18.938 1.630 23.592 1.00 90.75 167 ASP A N 1
ATOM 1250 C CA . ASP A 1 167 ? -20.349 1.274 23.763 1.00 90.75 167 ASP A CA 1
ATOM 1251 C C . ASP A 1 167 ? -21.066 2.236 24.739 1.00 90.75 167 ASP A C 1
ATOM 1253 O O . ASP A 1 167 ? -20.441 3.097 25.368 1.00 90.75 167 ASP A O 1
ATOM 1257 N N . ASP A 1 168 ? -22.374 2.049 24.939 1.00 87.69 168 ASP A N 1
ATOM 1258 C CA . ASP A 1 168 ? -23.191 2.866 25.858 1.00 87.69 168 ASP A CA 1
ATOM 1259 C C . ASP A 1 168 ? -22.715 2.839 27.320 1.00 87.69 168 ASP A C 1
ATOM 1261 O O . ASP A 1 168 ? -23.028 3.732 28.111 1.00 87.69 168 ASP A O 1
ATOM 1265 N N . ALA A 1 169 ? -21.958 1.809 27.709 1.00 90.88 169 ALA A N 1
ATOM 1266 C CA . ALA A 1 169 ? -21.373 1.682 29.040 1.00 90.88 169 ALA A CA 1
ATOM 1267 C C . ALA A 1 169 ? -19.973 2.320 29.132 1.00 90.88 169 ALA A C 1
ATOM 1269 O O . ALA A 1 169 ? -19.313 2.203 30.168 1.00 90.88 169 ALA A O 1
ATOM 1270 N N . GLY A 1 170 ? -19.505 2.976 28.067 1.00 92.44 170 GLY A N 1
ATOM 1271 C CA . GLY A 1 170 ? -18.187 3.596 27.988 1.00 92.44 170 GLY A CA 1
ATOM 1272 C C . GLY A 1 170 ? -17.045 2.599 27.774 1.00 92.44 170 GLY A C 1
ATOM 1273 O O . GLY A 1 170 ? -15.879 2.970 27.922 1.00 92.44 170 GLY A O 1
ATOM 1274 N N . ARG A 1 171 ? -17.339 1.329 27.469 1.00 94.00 171 ARG A N 1
ATOM 1275 C CA . ARG A 1 171 ? -16.312 0.305 27.233 1.00 94.00 171 ARG A CA 1
ATOM 1276 C C . ARG A 1 171 ? -15.875 0.349 25.773 1.00 94.00 171 ARG A C 1
ATOM 1278 O O . ARG A 1 171 ? -16.734 0.486 24.911 1.00 94.00 171 ARG A O 1
ATOM 1285 N N . PRO A 1 172 ? -14.583 0.171 25.462 1.00 95.88 172 PRO A N 1
ATOM 1286 C CA . PRO A 1 172 ? -14.129 0.139 24.077 1.00 95.88 172 PRO A CA 1
ATOM 1287 C C . PRO A 1 172 ? -14.827 -0.946 23.246 1.00 95.88 172 PRO A C 1
ATOM 1289 O O . PRO A 1 172 ? -14.750 -2.133 23.574 1.00 95.88 172 PRO A O 1
ATOM 1292 N N . GLU A 1 173 ? -15.474 -0.534 22.160 1.00 95.25 173 GLU A N 1
ATOM 1293 C CA . GLU A 1 173 ? -16.119 -1.428 21.197 1.00 95.25 173 GLU A CA 1
ATOM 1294 C C . GLU A 1 173 ? -15.261 -1.602 19.942 1.00 95.25 173 GLU A C 1
ATOM 1296 O O . GLU A 1 173 ? -15.032 -2.730 19.501 1.00 95.25 173 GLU A O 1
ATOM 1301 N N . VAL A 1 174 ? -14.714 -0.495 19.430 1.00 97.94 174 VAL A N 1
ATOM 1302 C CA . VAL A 1 174 ? -13.758 -0.484 18.318 1.00 97.94 174 VAL A CA 1
ATOM 1303 C C . VAL A 1 174 ? -12.603 0.452 18.644 1.00 97.94 174 VAL A C 1
ATOM 1305 O O . VAL A 1 174 ? -12.806 1.601 19.041 1.00 97.94 174 VAL A O 1
ATOM 1308 N N . HIS A 1 175 ? -11.381 -0.014 18.420 1.00 98.62 175 HIS A N 1
ATOM 1309 C CA . HIS A 1 175 ? -10.224 0.862 18.300 1.00 98.62 175 HIS A CA 1
ATOM 1310 C C . HIS A 1 175 ? -9.867 1.040 16.827 1.00 98.62 175 HIS A C 1
ATOM 1312 O O . HIS A 1 175 ? -9.689 0.062 16.102 1.00 98.62 175 HIS A O 1
ATOM 1318 N N . VAL A 1 176 ? -9.730 2.293 16.410 1.00 98.62 176 VAL A N 1
ATOM 1319 C CA . VAL A 1 176 ? -9.162 2.688 15.120 1.00 98.62 176 VAL A CA 1
ATOM 1320 C C . VAL A 1 176 ? -7.695 3.003 15.366 1.00 98.62 176 VAL A C 1
ATOM 1322 O O . VAL A 1 176 ? -7.392 3.965 16.067 1.00 98.62 176 VAL A O 1
ATOM 1325 N N . LEU A 1 177 ? -6.790 2.179 14.844 1.00 98.69 177 LEU A N 1
ATOM 1326 C CA . LEU A 1 177 ? -5.358 2.234 15.125 1.00 98.69 177 LEU A CA 1
ATOM 1327 C C . LEU A 1 177 ? -4.612 2.757 13.897 1.00 98.69 177 LEU A C 1
ATOM 1329 O O . LEU A 1 177 ? -4.737 2.196 12.812 1.00 98.69 177 LEU A O 1
ATOM 1333 N N . GLN A 1 178 ? -3.812 3.805 14.063 1.00 98.00 178 GLN A N 1
ATOM 1334 C CA . GLN A 1 178 ? -3.006 4.359 12.979 1.00 98.00 178 GLN A CA 1
ATOM 1335 C C . GLN A 1 178 ? -1.901 3.381 12.566 1.00 98.00 178 GLN A C 1
ATOM 1337 O O . GLN A 1 178 ? -1.109 2.927 13.401 1.00 98.00 178 GLN A O 1
ATOM 1342 N N . SER A 1 179 ? -1.832 3.100 11.267 1.00 96.50 179 SER A N 1
ATOM 1343 C CA . SER A 1 179 ? -0.841 2.217 10.650 1.00 96.50 179 SER A CA 1
ATOM 1344 C C . SER A 1 179 ? -0.054 2.961 9.570 1.00 96.50 179 SER A C 1
ATOM 1346 O O . SER A 1 179 ? 1.143 3.195 9.739 1.00 96.50 179 SER A O 1
ATOM 1348 N N . GLY A 1 180 ? -0.727 3.445 8.525 1.00 93.88 180 GLY A N 1
ATOM 1349 C CA . GLY A 1 180 ? -0.164 4.262 7.449 1.00 93.88 180 GLY A CA 1
ATOM 1350 C C . GLY A 1 180 ? 0.902 3.568 6.600 1.00 93.88 180 GLY A C 1
ATOM 1351 O O . GLY A 1 180 ? 1.820 4.245 6.147 1.00 93.88 180 GLY A O 1
ATOM 1352 N N . GLY A 1 181 ? 0.849 2.243 6.457 1.00 94.38 181 GLY A N 1
ATOM 1353 C CA . GLY A 1 181 ? 1.778 1.486 5.619 1.00 94.38 181 GLY A CA 1
ATOM 1354 C C . GLY A 1 181 ? 1.298 1.346 4.181 1.00 94.38 181 GLY A C 1
ATOM 1355 O O . GLY A 1 181 ? 2.057 1.628 3.256 1.00 94.38 181 GLY A O 1
ATOM 1356 N N . HIS A 1 182 ? 0.033 0.980 3.968 1.00 93.62 182 HIS A N 1
ATOM 1357 C CA . HIS A 1 182 ? -0.509 0.816 2.614 1.00 93.62 182 HIS A CA 1
ATOM 1358 C C . HIS A 1 182 ? -0.698 2.144 1.868 1.00 93.62 182 HIS A C 1
ATOM 1360 O O . HIS A 1 182 ? -0.382 2.241 0.684 1.00 93.62 182 HIS A O 1
ATOM 1366 N N . SER A 1 183 ? -1.185 3.167 2.561 1.00 92.44 183 SER A N 1
ATOM 1367 C CA . SER A 1 183 ? -1.436 4.502 2.015 1.00 92.44 183 SER A CA 1
ATOM 1368 C C . SER A 1 183 ? -1.263 5.554 3.107 1.00 92.44 183 SER A C 1
ATOM 1370 O O . SER A 1 183 ? -1.273 5.235 4.306 1.00 92.44 183 SER A O 1
ATOM 1372 N N . ALA A 1 184 ? -1.195 6.826 2.713 1.00 89.94 184 ALA A N 1
ATOM 1373 C CA . ALA A 1 184 ? -1.192 7.929 3.663 1.00 89.94 184 ALA A CA 1
ATOM 1374 C C . ALA A 1 184 ? -2.421 7.868 4.586 1.00 89.94 184 ALA A C 1
ATOM 1376 O O . ALA A 1 184 ? -3.547 7.611 4.154 1.00 89.94 184 ALA A O 1
ATOM 1377 N N . GLY A 1 185 ? -2.189 8.066 5.886 1.00 91.94 185 GLY A N 1
ATOM 1378 C CA . GLY A 1 185 ? -3.240 8.063 6.906 1.00 91.94 185 GLY A CA 1
ATOM 1379 C C . GLY A 1 185 ? -3.900 6.711 7.191 1.00 91.94 185 GLY A C 1
ATOM 1380 O O . GLY A 1 185 ? -4.811 6.687 8.008 1.00 91.94 185 GLY A O 1
ATOM 1381 N N . GLY A 1 186 ? -3.471 5.609 6.562 1.00 95.19 186 GLY A N 1
ATOM 1382 C CA . GLY A 1 186 ? -4.101 4.296 6.725 1.00 95.19 186 GLY A CA 1
ATOM 1383 C C . GLY A 1 186 ? -4.306 3.881 8.189 1.00 95.19 186 GLY A C 1
ATOM 1384 O O . GLY A 1 186 ? -3.461 4.152 9.051 1.00 95.19 186 GLY A O 1
ATOM 1385 N N . VAL A 1 187 ? -5.431 3.220 8.468 1.00 97.88 187 VAL A N 1
ATOM 1386 C CA . VAL A 1 187 ? -5.769 2.684 9.795 1.00 97.88 187 VAL A CA 1
ATOM 1387 C C . VAL A 1 187 ? -6.188 1.213 9.733 1.00 97.88 187 VAL A C 1
ATOM 1389 O O . VAL A 1 187 ? -6.718 0.739 8.726 1.00 97.88 187 VAL A O 1
ATOM 1392 N N . VAL A 1 188 ? -6.002 0.513 10.853 1.00 98.19 188 VAL A N 1
ATOM 1393 C CA . VAL A 1 188 ? -6.505 -0.847 11.112 1.00 98.19 188 VAL A CA 1
ATOM 1394 C C . VAL A 1 188 ? -7.501 -0.835 12.269 1.00 98.19 188 VAL A C 1
ATOM 1396 O O . VAL A 1 188 ? -7.510 0.092 13.081 1.00 98.19 188 VAL A O 1
ATOM 1399 N N . PHE A 1 189 ? -8.334 -1.870 12.377 1.00 98.44 189 PHE A N 1
ATOM 1400 C CA . PHE A 1 189 ? -9.407 -1.912 13.375 1.00 98.44 189 PHE A CA 1
ATOM 1401 C C . PHE A 1 189 ? -9.239 -3.077 14.340 1.00 98.44 189 PHE A C 1
ATOM 1403 O O . PHE A 1 189 ? -9.176 -4.232 13.919 1.00 98.44 189 PHE A O 1
ATOM 1410 N N . HIS A 1 190 ? -9.218 -2.791 15.640 1.00 98.50 190 HIS A N 1
ATOM 1411 C CA . HIS A 1 190 ? -9.251 -3.810 16.689 1.00 98.50 190 HIS A CA 1
ATOM 1412 C C . HIS A 1 190 ? -10.621 -3.830 17.361 1.00 98.50 190 HIS A C 1
ATOM 1414 O O . HIS A 1 190 ? -11.153 -2.786 17.731 1.00 98.50 190 HIS A O 1
ATOM 1420 N N . LEU A 1 191 ? -11.179 -5.029 17.519 1.00 98.00 191 LEU A N 1
ATOM 1421 C CA . LEU A 1 191 ? -12.448 -5.286 18.197 1.00 98.00 191 LEU A CA 1
ATOM 1422 C C . LEU A 1 191 ? -12.155 -6.014 19.518 1.00 98.00 191 LEU A C 1
ATOM 1424 O O . LEU A 1 191 ? -11.991 -7.240 19.506 1.00 98.00 191 LEU A O 1
ATOM 1428 N N . PRO A 1 192 ? -12.093 -5.312 20.666 1.00 96.88 192 PRO A N 1
ATOM 1429 C CA . PRO A 1 192 ? -11.639 -5.893 21.930 1.00 96.88 192 PRO A CA 1
ATOM 1430 C C . PRO A 1 192 ? -12.468 -7.091 22.383 1.00 96.88 192 PRO A C 1
ATOM 1432 O O . PRO A 1 192 ? -11.914 -8.117 22.769 1.00 96.88 192 PRO A O 1
ATOM 1435 N N . ARG A 1 193 ? -13.801 -6.999 22.279 1.00 95.25 193 ARG A N 1
ATOM 1436 C CA . ARG A 1 193 ? -14.721 -8.071 22.701 1.00 95.25 193 ARG A CA 1
ATOM 1437 C C . ARG A 1 193 ? -14.564 -9.352 21.885 1.00 95.25 193 ARG A C 1
ATOM 1439 O O . ARG A 1 193 ? -14.800 -10.432 22.416 1.00 95.25 193 ARG A O 1
ATOM 1446 N N . ALA A 1 194 ? -14.194 -9.222 20.613 1.00 96.50 194 ALA A N 1
ATOM 1447 C CA . ALA A 1 194 ? -13.961 -10.348 19.715 1.00 96.50 194 ALA A CA 1
ATOM 1448 C C . ALA A 1 194 ? -12.484 -10.777 19.678 1.00 96.50 194 ALA A C 1
ATOM 1450 O O . ALA A 1 194 ? -12.163 -11.761 19.017 1.00 96.50 194 ALA A O 1
ATOM 1451 N N . GLN A 1 195 ? -11.589 -10.035 20.348 1.00 97.56 195 GLN A N 1
ATOM 1452 C CA . GLN A 1 195 ? -10.135 -10.188 20.244 1.00 97.56 195 GLN A CA 1
ATOM 1453 C C . GLN A 1 195 ? -9.705 -10.302 18.771 1.00 97.56 195 GLN A C 1
ATOM 1455 O O . GLN A 1 195 ? -8.965 -11.212 18.396 1.00 97.56 195 GLN A O 1
ATOM 1460 N N . PHE A 1 196 ? -10.226 -9.414 17.924 1.00 98.38 196 PHE A N 1
ATOM 1461 C CA . PHE A 1 196 ? -10.107 -9.505 16.469 1.00 98.38 196 PHE A CA 1
ATOM 1462 C C . PHE A 1 196 ? -9.411 -8.276 15.884 1.00 98.38 196 PHE A C 1
ATOM 1464 O O . PHE A 1 196 ? -9.631 -7.164 16.366 1.00 98.38 196 PHE A O 1
ATOM 1471 N N . LEU A 1 197 ? -8.598 -8.471 14.843 1.00 98.50 197 LEU A N 1
ATOM 1472 C CA . LEU A 1 197 ? -7.895 -7.401 14.131 1.00 98.50 197 LEU A CA 1
ATOM 1473 C C . LEU A 1 197 ? -8.207 -7.430 12.625 1.00 98.50 197 LEU A C 1
ATOM 1475 O O . LEU A 1 197 ? -7.879 -8.394 11.938 1.00 98.50 197 LEU A O 1
ATOM 1479 N N . MET A 1 198 ? -8.793 -6.354 12.101 1.00 97.75 198 MET A N 1
ATOM 1480 C CA . MET A 1 198 ? -8.946 -6.121 10.663 1.00 97.75 198 MET A CA 1
ATOM 1481 C C . MET A 1 198 ? -7.794 -5.247 10.169 1.00 97.75 198 MET A C 1
ATOM 1483 O O . MET A 1 198 ? -7.745 -4.056 10.473 1.00 97.75 198 MET A O 1
ATOM 1487 N N . LEU A 1 199 ? -6.887 -5.840 9.396 1.00 97.38 199 LEU A N 1
ATOM 1488 C CA . LEU A 1 199 ? -5.681 -5.197 8.868 1.00 97.38 199 LEU A CA 1
ATOM 1489 C C . LEU A 1 199 ? -5.953 -4.240 7.701 1.00 97.38 199 LEU A C 1
ATOM 1491 O O . LEU A 1 199 ? -5.023 -3.573 7.260 1.00 97.38 199 LEU A O 1
ATOM 1495 N N . ALA A 1 200 ? -7.182 -4.184 7.172 1.00 94.44 200 ALA A N 1
ATOM 1496 C CA . ALA A 1 200 ? -7.448 -3.497 5.906 1.00 94.44 200 ALA A CA 1
ATOM 1497 C C . ALA A 1 200 ? -6.417 -3.941 4.848 1.00 94.44 200 ALA A C 1
ATOM 1499 O O . ALA A 1 200 ? -6.214 -5.146 4.690 1.00 94.44 200 ALA A O 1
ATOM 1500 N N . ASP A 1 201 ? -5.721 -3.010 4.204 1.00 92.88 201 ASP A N 1
ATOM 1501 C CA . ASP A 1 201 ? -4.698 -3.316 3.198 1.00 92.88 201 ASP A CA 1
ATOM 1502 C C . ASP A 1 201 ? -3.257 -3.256 3.718 1.00 92.88 201 ASP A C 1
ATOM 1504 O O . ASP A 1 201 ? -2.304 -3.322 2.934 1.00 92.88 201 ASP A O 1
ATOM 1508 N N . GLU A 1 202 ? -3.070 -3.249 5.044 1.00 93.06 202 GLU A N 1
ATOM 1509 C CA . GLU A 1 202 ? -1.768 -3.350 5.732 1.00 93.06 202 GLU A CA 1
ATOM 1510 C C . GLU A 1 202 ? -1.154 -4.759 5.628 1.00 93.06 202 GLU A C 1
ATOM 1512 O O . GLU A 1 202 ? -0.698 -5.371 6.593 1.00 93.06 202 GLU A O 1
ATOM 1517 N N . THR A 1 203 ? -1.170 -5.295 4.415 1.00 90.50 203 THR A N 1
ATOM 1518 C CA . THR A 1 203 ? -0.587 -6.569 3.996 1.00 90.50 203 THR A CA 1
ATOM 1519 C C . THR A 1 203 ? 0.345 -6.392 2.797 1.00 90.50 203 THR A C 1
ATOM 1521 O O . THR A 1 203 ? 1.080 -7.311 2.438 1.00 90.50 203 THR A O 1
ATOM 1524 N N . SER A 1 204 ? 0.370 -5.190 2.209 1.00 86.56 204 SER A N 1
ATOM 1525 C CA . SER A 1 204 ? 1.292 -4.813 1.140 1.00 86.56 204 SER A CA 1
ATOM 1526 C C . SER A 1 204 ? 2.702 -4.605 1.696 1.00 86.56 204 SER A C 1
ATOM 1528 O O . SER A 1 204 ? 2.983 -3.607 2.357 1.00 86.56 204 SER A O 1
ATOM 1530 N N . SER A 1 205 ? 3.601 -5.552 1.423 1.00 90.50 205 SER A N 1
ATOM 1531 C CA . SER A 1 205 ? 4.978 -5.547 1.936 1.00 90.50 205 SER A CA 1
ATOM 1532 C C . SER A 1 205 ? 5.966 -4.730 1.092 1.00 90.50 205 SER A C 1
ATOM 1534 O O . SER A 1 205 ? 7.162 -4.759 1.362 1.00 90.50 205 SER A O 1
ATOM 1536 N N . VAL A 1 206 ? 5.501 -4.052 0.040 1.00 93.31 206 VAL A N 1
ATOM 1537 C CA . VAL A 1 206 ? 6.329 -3.279 -0.903 1.00 93.31 206 VAL A CA 1
ATOM 1538 C C . VAL A 1 206 ? 5.661 -1.934 -1.213 1.00 93.31 206 VAL A C 1
ATOM 1540 O O . VAL A 1 206 ? 4.441 -1.829 -1.064 1.00 93.31 206 VAL A O 1
ATOM 1543 N N . PRO A 1 207 ? 6.420 -0.889 -1.601 1.00 93.25 207 PRO A N 1
ATOM 1544 C CA . PRO A 1 207 ? 5.880 0.461 -1.746 1.00 93.25 207 PRO A CA 1
ATOM 1545 C C . PRO A 1 207 ? 5.180 0.613 -3.103 1.00 93.25 207 PRO A C 1
ATOM 1547 O O . PRO A 1 207 ? 5.718 1.187 -4.049 1.00 93.25 207 PRO A O 1
ATOM 1550 N N . ILE A 1 208 ? 3.985 0.035 -3.214 1.00 87.25 208 ILE A N 1
ATOM 1551 C CA . ILE A 1 208 ? 3.203 0.012 -4.457 1.00 87.25 208 ILE A CA 1
ATOM 1552 C C . ILE A 1 208 ? 2.815 1.434 -4.872 1.00 87.25 208 ILE A C 1
ATOM 1554 O O . ILE A 1 208 ? 2.968 1.809 -6.036 1.00 87.25 208 ILE A O 1
ATOM 1558 N N . TRP A 1 209 ? 2.354 2.234 -3.912 1.00 88.62 209 TRP A N 1
ATOM 1559 C CA . TRP A 1 209 ? 1.922 3.608 -4.128 1.00 88.62 209 TRP A CA 1
ATOM 1560 C C . TRP A 1 209 ? 2.988 4.589 -3.649 1.00 88.62 209 TRP A C 1
ATOM 1562 O O . TRP A 1 209 ? 3.826 4.271 -2.803 1.00 88.62 209 TRP A O 1
ATOM 1572 N N . SER A 1 210 ? 2.972 5.804 -4.201 1.00 90.12 210 SER A N 1
ATOM 1573 C CA . SER A 1 210 ? 3.964 6.834 -3.857 1.00 90.12 210 SER A CA 1
ATOM 1574 C C . SER A 1 210 ? 3.854 7.326 -2.411 1.00 90.12 210 SER A C 1
ATOM 1576 O O . SER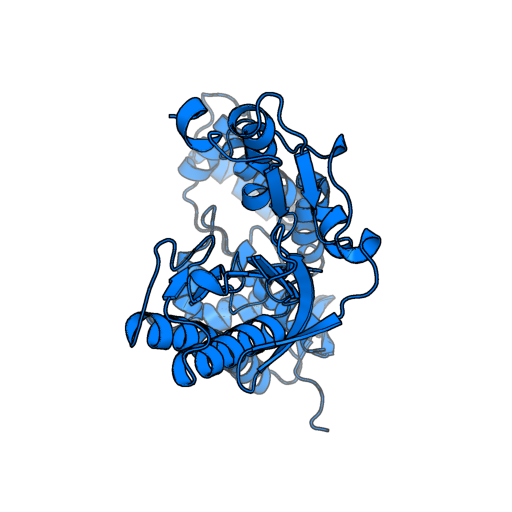 A 1 210 ? 4.751 8.010 -1.925 1.00 90.12 210 SER A O 1
ATOM 1578 N N . ASP A 1 211 ? 2.744 7.018 -1.748 1.00 91.50 211 ASP A N 1
ATOM 1579 C CA . ASP A 1 211 ? 2.434 7.335 -0.359 1.00 91.50 211 ASP A CA 1
ATOM 1580 C C . ASP A 1 211 ? 2.386 6.087 0.548 1.00 91.50 211 ASP A C 1
ATOM 1582 O O . ASP A 1 211 ? 2.030 6.200 1.721 1.00 91.50 211 ASP A O 1
ATOM 1586 N N . SER A 1 212 ? 2.771 4.912 0.037 1.00 92.94 212 SER A N 1
ATOM 1587 C CA . SER A 1 212 ? 2.977 3.709 0.848 1.00 92.94 212 SER A CA 1
ATOM 1588 C C . SER A 1 212 ? 4.315 3.761 1.601 1.00 92.94 212 SER A C 1
ATOM 1590 O O . SER A 1 212 ? 5.330 4.216 1.070 1.00 92.94 212 SER A O 1
ATOM 1592 N N . ASP A 1 213 ? 4.359 3.192 2.807 1.00 95.00 213 ASP A N 1
ATOM 1593 C CA . ASP A 1 213 ? 5.583 2.981 3.588 1.00 95.00 213 ASP A CA 1
ATOM 1594 C C . ASP A 1 213 ? 5.617 1.556 4.183 1.00 95.00 213 ASP A C 1
ATOM 1596 O O . ASP A 1 213 ? 5.097 1.317 5.278 1.00 95.00 213 ASP A O 1
ATOM 1600 N N . PRO A 1 214 ? 6.278 0.590 3.517 1.00 95.00 214 PRO A N 1
ATOM 1601 C CA . PRO A 1 214 ? 6.350 -0.802 3.967 1.00 95.00 214 PRO A CA 1
ATOM 1602 C C . PRO A 1 214 ? 6.950 -0.992 5.360 1.00 95.00 214 PRO A C 1
ATOM 1604 O O . PRO A 1 214 ? 6.643 -1.980 6.023 1.00 95.00 214 PRO A O 1
ATOM 1607 N N . ARG A 1 215 ? 7.763 -0.042 5.844 1.00 95.69 215 ARG A N 1
ATOM 1608 C CA . ARG A 1 215 ? 8.318 -0.088 7.207 1.00 95.69 215 ARG A CA 1
ATOM 1609 C C . ARG A 1 215 ? 7.205 0.035 8.246 1.00 95.69 215 ARG A C 1
ATOM 1611 O O . ARG A 1 215 ? 7.296 -0.540 9.327 1.00 95.69 215 ARG A O 1
ATOM 1618 N N . ARG A 1 216 ? 6.132 0.768 7.931 1.00 96.56 216 ARG A N 1
ATOM 1619 C CA . ARG A 1 216 ? 4.938 0.874 8.780 1.00 96.56 216 ARG A CA 1
ATOM 1620 C C . ARG A 1 216 ? 4.054 -0.367 8.680 1.00 96.56 216 ARG A C 1
ATOM 1622 O O . ARG A 1 216 ? 3.525 -0.802 9.706 1.00 96.56 216 ARG A O 1
ATOM 1629 N N . THR A 1 217 ? 3.962 -0.990 7.503 1.00 96.31 217 THR A N 1
ATOM 1630 C CA . THR A 1 217 ? 3.320 -2.308 7.348 1.00 96.31 217 THR A CA 1
ATOM 1631 C C . THR A 1 217 ? 4.037 -3.362 8.198 1.00 96.31 217 THR A C 1
ATOM 1633 O O . THR A 1 217 ? 3.403 -4.099 8.952 1.00 96.31 217 THR A O 1
ATOM 1636 N N . GLU A 1 218 ? 5.372 -3.393 8.156 1.00 97.50 218 GLU A N 1
ATOM 1637 C CA . GLU A 1 218 ? 6.199 -4.284 8.978 1.00 97.50 218 GLU A CA 1
ATOM 1638 C C . GLU A 1 218 ? 5.961 -4.046 10.476 1.00 97.50 218 GLU A C 1
ATOM 1640 O O . GLU A 1 218 ? 5.708 -4.989 11.226 1.00 97.50 218 GLU A O 1
ATOM 1645 N N . GLN A 1 219 ? 5.969 -2.784 10.922 1.00 97.56 219 GLN A N 1
ATOM 1646 C CA . GLN A 1 219 ? 5.666 -2.430 12.313 1.00 97.56 219 GLN A CA 1
ATOM 1647 C C . GLN A 1 219 ? 4.262 -2.878 12.734 1.00 97.56 219 GLN A C 1
ATOM 1649 O O . GLN A 1 219 ? 4.086 -3.381 13.846 1.00 97.56 219 GLN A O 1
ATOM 1654 N N . THR A 1 220 ? 3.272 -2.730 11.854 1.00 97.94 220 THR A N 1
ATOM 1655 C CA . THR A 1 220 ? 1.896 -3.195 12.076 1.00 97.94 220 THR A CA 1
ATOM 1656 C C . THR A 1 220 ? 1.866 -4.714 12.250 1.00 97.94 220 THR A C 1
ATOM 1658 O O . THR A 1 220 ? 1.284 -5.207 13.219 1.00 97.94 220 THR A O 1
ATOM 1661 N N . ALA A 1 221 ? 2.568 -5.461 11.391 1.00 98.00 221 ALA A N 1
ATOM 1662 C CA . ALA A 1 221 ? 2.660 -6.916 11.481 1.00 98.00 221 ALA A CA 1
ATOM 1663 C C . ALA A 1 221 ? 3.390 -7.394 12.750 1.00 98.00 221 ALA A C 1
ATOM 1665 O O . ALA A 1 221 ? 2.937 -8.334 13.406 1.00 98.00 221 ALA A O 1
ATOM 1666 N N . LEU A 1 222 ? 4.478 -6.723 13.143 1.00 98.31 222 LEU A N 1
ATOM 1667 C CA . LEU A 1 222 ? 5.212 -7.012 14.380 1.00 98.31 222 LEU A CA 1
ATOM 1668 C C . LEU A 1 222 ? 4.346 -6.780 15.623 1.00 98.31 222 LEU A C 1
ATOM 1670 O O . LEU A 1 222 ? 4.310 -7.631 16.509 1.00 98.31 222 LEU A O 1
ATOM 1674 N N . ARG A 1 223 ? 3.602 -5.668 15.678 1.00 98.44 223 ARG A N 1
ATOM 1675 C CA . ARG A 1 223 ? 2.655 -5.414 16.774 1.00 98.44 223 ARG A CA 1
ATOM 1676 C C . ARG A 1 223 ? 1.545 -6.466 16.800 1.00 98.44 223 ARG A C 1
ATOM 1678 O O . ARG A 1 223 ? 1.233 -6.982 17.868 1.00 98.44 223 ARG A O 1
ATOM 1685 N N . ALA A 1 224 ? 0.988 -6.833 15.646 1.00 98.12 224 ALA A N 1
ATOM 1686 C CA . ALA A 1 224 ? -0.040 -7.868 15.561 1.00 98.12 224 ALA A CA 1
ATOM 1687 C C . ALA A 1 224 ? 0.465 -9.244 16.044 1.00 98.12 224 ALA A C 1
ATOM 1689 O O . ALA A 1 224 ? -0.273 -9.951 16.729 1.00 98.12 224 ALA A O 1
ATOM 1690 N N . LEU A 1 225 ? 1.725 -9.605 15.760 1.00 98.44 225 LEU A N 1
ATOM 1691 C CA . LEU A 1 225 ? 2.361 -10.813 16.305 1.00 98.44 225 LEU A CA 1
ATOM 1692 C C . LEU A 1 225 ? 2.434 -10.766 17.836 1.00 98.44 225 LEU A C 1
ATOM 1694 O O . LEU A 1 225 ? 1.984 -11.703 18.490 1.00 98.44 225 LEU A O 1
ATOM 1698 N N . THR A 1 226 ? 2.913 -9.660 18.411 1.00 98.50 226 THR A N 1
ATOM 1699 C CA . THR A 1 226 ? 2.945 -9.485 19.872 1.00 98.50 226 THR A CA 1
ATOM 1700 C C . THR A 1 226 ? 1.543 -9.570 20.480 1.00 98.50 226 THR A C 1
ATOM 1702 O O . THR A 1 226 ? 1.340 -10.252 21.481 1.00 98.50 226 THR A O 1
ATOM 1705 N N . MET A 1 227 ? 0.546 -8.941 19.850 1.00 98.25 227 MET A N 1
ATOM 1706 C CA . MET A 1 227 ? -0.851 -8.999 20.296 1.00 98.25 227 MET A CA 1
ATOM 1707 C C . MET A 1 227 ? -1.422 -10.426 20.254 1.00 98.25 227 MET A C 1
ATOM 1709 O O . MET A 1 227 ? -2.206 -10.782 21.133 1.00 98.25 227 MET A O 1
ATOM 1713 N N . LEU A 1 228 ? -1.031 -11.250 19.273 1.00 97.94 228 LEU A N 1
ATOM 1714 C CA . LEU A 1 228 ? -1.391 -12.673 19.203 1.00 97.94 228 LEU A CA 1
ATOM 1715 C C . LEU A 1 228 ? -0.705 -13.507 20.290 1.00 97.94 228 LEU A C 1
ATOM 1717 O O . LEU A 1 228 ? -1.317 -14.425 20.838 1.00 97.94 228 LEU A O 1
ATOM 1721 N N . ASP A 1 229 ? 0.564 -13.229 20.580 1.00 97.62 229 ASP A N 1
ATOM 1722 C CA . ASP A 1 229 ? 1.345 -13.965 21.580 1.00 97.62 229 ASP A CA 1
ATOM 1723 C C . ASP A 1 229 ? 0.874 -13.674 23.010 1.00 97.62 229 ASP A C 1
ATOM 1725 O O . ASP A 1 229 ? 0.878 -14.560 23.863 1.00 97.62 229 ASP A O 1
ATOM 1729 N N . GLU A 1 230 ? 0.388 -12.460 23.255 1.00 97.50 230 GLU A N 1
ATOM 1730 C CA . GLU A 1 230 ? -0.143 -12.032 24.552 1.00 97.50 230 GLU A CA 1
ATOM 1731 C C . GLU A 1 230 ? -1.659 -12.236 24.693 1.00 97.50 230 GLU A C 1
ATOM 1733 O O . GLU A 1 230 ? -2.234 -11.956 25.745 1.00 97.50 230 GLU A O 1
ATOM 1738 N N . GLY A 1 231 ? -2.330 -12.720 23.644 1.00 96.62 231 GLY A N 1
ATOM 1739 C CA . GLY A 1 231 ? -3.772 -12.969 23.645 1.00 96.62 231 GLY A CA 1
ATOM 1740 C C . GLY A 1 231 ? -4.644 -11.708 23.591 1.00 96.62 231 GLY A C 1
ATOM 1741 O O . GLY A 1 231 ? -5.852 -11.796 23.807 1.00 96.62 231 GLY A O 1
ATOM 1742 N N . ALA A 1 232 ? -4.083 -10.537 23.276 1.00 96.81 232 ALA A N 1
ATOM 1743 C CA . ALA A 1 232 ? -4.859 -9.322 22.995 1.00 96.81 232 ALA A CA 1
ATOM 1744 C C . ALA A 1 232 ? -5.666 -9.440 21.684 1.00 96.81 232 ALA A C 1
ATOM 1746 O O . ALA A 1 232 ? -6.707 -8.796 21.513 1.00 96.81 232 ALA A O 1
ATOM 1747 N N . VAL A 1 233 ? -5.196 -10.294 20.771 1.00 97.81 233 VAL A N 1
ATOM 1748 C CA . VAL A 1 233 ? -5.881 -10.728 19.552 1.00 97.81 233 VAL A CA 1
ATOM 1749 C C . VAL A 1 233 ? -5.796 -12.249 19.451 1.00 97.81 233 VAL A C 1
ATOM 1751 O O . VAL A 1 233 ? -4.815 -12.855 19.868 1.00 97.81 233 VAL A O 1
ATOM 1754 N N . THR A 1 234 ? -6.827 -12.877 18.897 1.00 97.81 234 THR A N 1
ATOM 1755 C CA . THR A 1 234 ? -6.898 -14.325 18.648 1.00 97.81 234 THR A CA 1
ATOM 1756 C C . THR A 1 234 ? -7.095 -14.652 17.169 1.00 97.81 234 THR A C 1
ATOM 1758 O O . THR A 1 234 ? -6.692 -15.731 16.726 1.00 97.81 234 THR A O 1
ATOM 1761 N N . ALA A 1 235 ? -7.656 -13.717 16.394 1.00 98.06 235 ALA A N 1
ATOM 1762 C CA . ALA A 1 235 ? -7.859 -13.858 14.960 1.00 98.06 235 ALA A CA 1
ATOM 1763 C C . ALA A 1 235 ? -7.714 -12.525 14.209 1.00 98.06 235 ALA A C 1
ATOM 1765 O O . ALA A 1 235 ? -7.923 -11.452 14.775 1.00 98.06 235 ALA A O 1
ATOM 1766 N N . LEU A 1 236 ? -7.368 -12.602 12.923 1.00 98.00 236 LEU A N 1
ATOM 1767 C CA . LEU A 1 236 ? -7.211 -11.439 12.049 1.00 98.00 236 LEU A CA 1
ATOM 1768 C C . LEU A 1 236 ? -7.661 -11.713 10.614 1.00 98.00 236 LEU A C 1
ATOM 1770 O O . LEU A 1 236 ? -7.641 -12.862 10.175 1.00 98.00 236 LEU A O 1
ATOM 1774 N N . CYS A 1 237 ? -8.024 -10.668 9.872 1.00 97.25 237 CYS A N 1
ATOM 1775 C CA . CYS A 1 237 ? -8.168 -10.711 8.413 1.00 97.25 237 CYS A CA 1
ATOM 1776 C C . CYS A 1 237 ? -7.735 -9.383 7.770 1.00 97.25 237 CYS A C 1
ATOM 1778 O O . CYS A 1 237 ? -7.341 -8.453 8.472 1.00 97.25 237 CYS A O 1
ATOM 1780 N N . ALA A 1 238 ? -7.779 -9.307 6.442 1.00 95.00 238 ALA A N 1
ATOM 1781 C CA . ALA A 1 238 ? -7.385 -8.159 5.630 1.00 95.00 238 ALA A CA 1
ATOM 1782 C C . ALA A 1 238 ? -8.382 -7.929 4.476 1.00 95.00 238 ALA A C 1
ATOM 1784 O O . ALA A 1 238 ? -9.207 -8.797 4.191 1.00 95.00 238 ALA A O 1
ATOM 1785 N N . GLY A 1 239 ? -8.298 -6.773 3.809 1.00 86.88 239 GLY A N 1
ATOM 1786 C CA . GLY A 1 239 ? -9.054 -6.450 2.589 1.00 86.88 239 GLY A CA 1
ATOM 1787 C C . GLY A 1 239 ? -8.608 -7.291 1.391 1.00 86.88 239 GLY A C 1
ATOM 1788 O O . GLY A 1 239 ? -9.423 -7.732 0.580 1.00 86.88 239 GLY A O 1
ATOM 1789 N N . HIS A 1 240 ? -7.316 -7.622 1.348 1.00 83.38 240 HIS A N 1
ATOM 1790 C CA . HIS A 1 240 ? -6.738 -8.581 0.413 1.00 83.38 240 HIS A CA 1
ATOM 1791 C C . HIS A 1 240 ? -6.387 -9.897 1.113 1.00 83.38 240 HIS A C 1
ATOM 1793 O O . HIS A 1 240 ? -7.274 -10.622 1.528 1.00 83.38 240 HIS A O 1
ATOM 1799 N N . ARG A 1 241 ? -5.119 -10.295 1.254 1.00 84.12 241 ARG A N 1
ATOM 1800 C CA . ARG A 1 241 ? -4.786 -11.609 1.835 1.00 84.12 241 ARG A CA 1
ATOM 1801 C C . ARG A 1 241 ? -4.307 -11.466 3.281 1.00 84.12 241 ARG A C 1
ATOM 1803 O O . ARG A 1 241 ? -3.319 -10.775 3.488 1.00 84.12 241 ARG A O 1
ATOM 1810 N N . PRO A 1 242 ? -4.914 -12.161 4.263 1.00 88.81 242 PRO A N 1
ATOM 1811 C CA . PRO A 1 242 ? -6.011 -13.131 4.141 1.00 88.81 242 PRO A CA 1
ATOM 1812 C C . PRO A 1 242 ? -7.416 -12.489 4.170 1.00 88.81 242 PRO A C 1
ATOM 1814 O O . PRO A 1 242 ? -7.759 -11.807 5.130 1.00 88.81 242 PRO A O 1
ATOM 1817 N N . MET A 1 243 ? -8.265 -12.791 3.175 1.00 89.94 243 MET A N 1
ATOM 1818 C CA . MET A 1 243 ? -9.647 -12.260 3.092 1.00 89.94 243 MET A CA 1
ATOM 1819 C C . MET A 1 243 ? -10.594 -12.881 4.128 1.00 89.94 243 MET A C 1
ATOM 1821 O O . MET A 1 243 ? -11.688 -12.380 4.367 1.00 89.94 243 MET A O 1
ATOM 1825 N N . LEU A 1 244 ? -10.199 -14.016 4.707 1.00 94.50 244 LEU A N 1
ATOM 1826 C CA . LEU A 1 244 ? -10.954 -14.727 5.731 1.00 94.50 244 LEU A CA 1
ATOM 1827 C C . LEU A 1 244 ? -10.179 -14.706 7.051 1.00 94.50 244 LEU A C 1
ATOM 1829 O O . LEU A 1 244 ? -8.945 -14.725 7.018 1.00 94.50 244 LEU A O 1
ATOM 1833 N N . PRO A 1 245 ? -10.878 -14.719 8.202 1.00 96.44 245 PRO A N 1
ATOM 1834 C CA . PRO A 1 245 ? -10.238 -14.798 9.506 1.00 96.44 245 PRO A CA 1
ATOM 1835 C C . PRO A 1 245 ? -9.254 -15.967 9.614 1.00 96.44 245 PRO A C 1
ATOM 1837 O O . PRO A 1 245 ? -9.626 -17.124 9.420 1.00 96.44 245 PRO A O 1
ATOM 1840 N N . LEU A 1 246 ? -8.008 -15.660 9.970 1.00 97.31 246 LEU A N 1
ATOM 1841 C CA . LEU A 1 246 ? -6.992 -16.625 10.379 1.00 97.31 246 LEU A CA 1
ATOM 1842 C C . LEU A 1 246 ? -6.760 -16.528 11.884 1.00 97.31 246 LEU A C 1
ATOM 1844 O O . LEU A 1 246 ? -6.856 -15.449 12.463 1.00 97.31 246 LEU A O 1
ATOM 1848 N N . SER A 1 247 ? -6.382 -17.643 12.502 1.00 97.44 247 SER A N 1
ATOM 1849 C CA . SER A 1 247 ? -6.051 -17.727 13.930 1.00 97.44 247 SER A CA 1
ATOM 1850 C C . SER A 1 247 ? -4.804 -18.578 14.164 1.00 97.44 247 SER A C 1
ATOM 1852 O O . SER A 1 247 ? -4.387 -19.331 13.280 1.00 97.44 247 SER A O 1
ATOM 1854 N N . GLY A 1 248 ? -4.228 -18.497 15.365 1.00 95.75 248 GLY A N 1
ATOM 1855 C CA . GLY A 1 248 ? -3.131 -19.375 15.783 1.00 95.75 248 GLY A CA 1
ATOM 1856 C C . GLY A 1 248 ? -1.916 -19.297 14.852 1.00 95.75 248 GLY A C 1
ATOM 1857 O O . GLY A 1 248 ? -1.455 -18.208 14.509 1.00 95.75 248 GLY A O 1
ATOM 1858 N N . ASP A 1 249 ? -1.396 -20.452 14.444 1.00 97.56 249 ASP A N 1
ATOM 1859 C CA . ASP A 1 249 ? -0.197 -20.535 13.601 1.00 97.56 249 ASP A CA 1
ATOM 1860 C C . ASP A 1 249 ? -0.425 -19.967 12.200 1.00 97.56 249 ASP A C 1
ATOM 1862 O O . ASP A 1 249 ? 0.469 -19.336 11.648 1.00 97.56 249 ASP A O 1
ATOM 1866 N N . GLN A 1 250 ? -1.635 -20.094 11.644 1.00 97.81 250 GLN A N 1
ATOM 1867 C CA . GLN A 1 250 ? -1.945 -19.544 10.320 1.00 97.81 250 GLN A CA 1
ATOM 1868 C C . GLN A 1 250 ? -1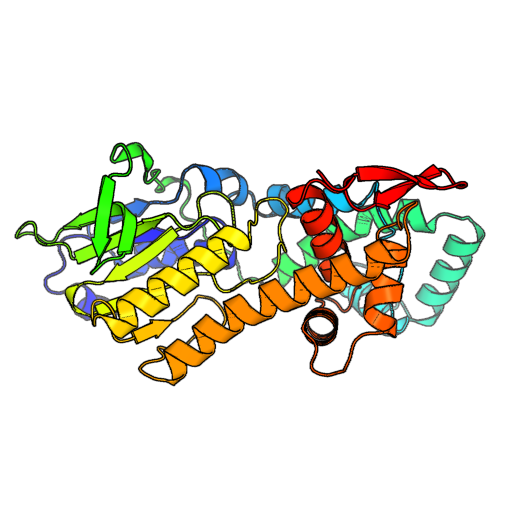.834 -18.015 10.306 1.00 97.81 250 GLN A C 1
ATOM 1870 O O . GLN A 1 250 ? -1.266 -17.445 9.374 1.00 97.81 250 GLN A O 1
ATOM 1875 N N . ALA A 1 251 ? -2.329 -17.354 11.358 1.00 97.75 251 ALA A N 1
ATOM 1876 C CA . ALA A 1 251 ? -2.194 -15.908 11.514 1.00 97.75 251 ALA A CA 1
ATOM 1877 C C . ALA A 1 251 ? -0.719 -15.499 11.674 1.00 97.75 251 ALA A C 1
ATOM 1879 O O . ALA A 1 251 ? -0.264 -14.563 11.017 1.00 97.75 251 ALA A O 1
ATOM 1880 N N . ARG A 1 252 ? 0.055 -16.240 12.483 1.00 97.94 252 ARG A N 1
ATOM 1881 C CA . ARG A 1 252 ? 1.496 -15.991 12.671 1.00 97.94 252 ARG A CA 1
ATOM 1882 C C . ARG A 1 252 ? 2.284 -16.149 11.374 1.00 97.94 252 ARG A C 1
ATOM 1884 O O . ARG A 1 252 ? 3.117 -15.299 11.066 1.00 97.94 252 ARG A O 1
ATOM 1891 N N . THR A 1 253 ? 2.008 -17.197 10.601 1.00 97.44 253 THR A N 1
ATOM 1892 C CA . THR A 1 253 ? 2.633 -17.430 9.295 1.00 97.44 253 THR A CA 1
ATOM 1893 C C . THR A 1 253 ? 2.304 -16.311 8.314 1.00 97.44 253 THR A C 1
ATOM 1895 O O . THR A 1 253 ? 3.211 -15.828 7.642 1.00 97.44 253 THR A O 1
ATOM 1898 N N . ALA A 1 254 ? 1.049 -15.854 8.256 1.00 96.38 254 ALA A N 1
ATOM 1899 C CA . ALA A 1 254 ? 0.661 -14.753 7.377 1.00 96.38 254 ALA A CA 1
ATOM 1900 C C . ALA A 1 254 ? 1.411 -13.452 7.719 1.00 96.38 254 ALA A C 1
ATOM 1902 O O . ALA A 1 254 ? 2.005 -12.836 6.837 1.00 96.38 254 ALA A O 1
ATOM 1903 N N . LEU A 1 255 ? 1.457 -13.074 9.001 1.00 97.75 255 LEU A N 1
ATOM 1904 C CA . LEU A 1 255 ? 2.169 -11.873 9.457 1.00 97.75 255 LEU A CA 1
ATOM 1905 C C . LEU A 1 255 ? 3.679 -11.962 9.218 1.00 97.75 255 LEU A C 1
ATOM 1907 O O . LEU A 1 255 ? 4.294 -10.999 8.762 1.00 97.75 255 LEU A O 1
ATOM 1911 N N . ARG A 1 256 ? 4.283 -13.127 9.484 1.00 97.81 256 ARG A N 1
ATOM 1912 C CA . ARG A 1 256 ? 5.702 -13.361 9.194 1.00 97.81 256 ARG A CA 1
ATOM 1913 C C . ARG A 1 256 ? 5.986 -13.262 7.696 1.00 97.81 256 ARG A C 1
ATOM 1915 O O . ARG A 1 256 ? 6.975 -12.650 7.320 1.00 97.81 256 ARG A O 1
ATOM 1922 N N . GLY A 1 257 ? 5.088 -13.778 6.859 1.00 95.88 257 GLY A N 1
ATOM 1923 C CA . GLY A 1 257 ? 5.183 -13.665 5.406 1.00 95.88 257 GLY A CA 1
ATOM 1924 C C . GLY A 1 257 ? 5.220 -12.217 4.912 1.00 95.88 257 GLY A C 1
ATOM 1925 O O . GLY A 1 257 ? 5.988 -11.923 4.001 1.00 95.88 257 GLY A O 1
ATOM 1926 N N . ILE A 1 258 ? 4.460 -11.304 5.530 1.00 95.44 258 ILE A N 1
ATOM 1927 C CA . ILE A 1 258 ? 4.500 -9.864 5.208 1.00 95.44 258 ILE A CA 1
ATOM 1928 C C . ILE A 1 258 ? 5.890 -9.284 5.514 1.00 95.44 258 ILE A C 1
ATOM 1930 O O . ILE A 1 258 ? 6.488 -8.637 4.654 1.00 95.44 258 ILE A O 1
ATOM 1934 N N . ILE A 1 259 ? 6.417 -9.556 6.714 1.00 97.50 259 ILE A N 1
ATOM 1935 C CA . ILE A 1 259 ? 7.737 -9.081 7.166 1.00 97.50 259 ILE A CA 1
ATOM 1936 C C . ILE A 1 259 ? 8.839 -9.617 6.242 1.00 97.50 259 ILE A C 1
ATOM 1938 O O . ILE A 1 259 ? 9.636 -8.854 5.693 1.00 97.50 259 ILE A O 1
ATOM 1942 N N . ASP A 1 260 ? 8.850 -10.931 6.024 1.00 97.00 260 ASP A N 1
ATOM 1943 C CA . ASP A 1 260 ? 9.888 -11.610 5.253 1.00 97.00 260 ASP A CA 1
ATOM 1944 C C . ASP A 1 260 ? 9.864 -11.182 3.778 1.00 97.00 260 ASP A C 1
ATOM 1946 O O . ASP A 1 260 ? 10.921 -10.999 3.173 1.00 97.00 260 ASP A O 1
ATOM 1950 N N . SER A 1 261 ? 8.676 -10.961 3.201 1.00 95.06 261 SER A N 1
ATOM 1951 C CA . SER A 1 261 ? 8.530 -10.498 1.813 1.00 95.06 261 SER A CA 1
ATOM 1952 C C . SER A 1 261 ? 9.081 -9.087 1.617 1.00 95.06 261 SER A C 1
ATOM 1954 O O . SER A 1 261 ? 9.772 -8.836 0.627 1.00 95.06 261 SER A O 1
ATOM 1956 N N . GLY A 1 262 ? 8.822 -8.173 2.560 1.00 95.81 262 GLY A N 1
ATOM 1957 C CA . GLY A 1 262 ? 9.358 -6.810 2.511 1.00 95.81 262 GLY A CA 1
ATOM 1958 C C . GLY A 1 262 ? 10.881 -6.792 2.629 1.00 95.81 262 GLY A C 1
ATOM 1959 O O . GLY A 1 262 ? 11.566 -6.202 1.791 1.00 95.81 262 GLY A O 1
ATOM 1960 N N . ALA A 1 263 ? 11.425 -7.535 3.597 1.00 97.31 263 ALA A N 1
ATOM 1961 C CA . ALA A 1 263 ? 12.869 -7.673 3.773 1.00 97.31 263 ALA A CA 1
ATOM 1962 C C . ALA A 1 263 ? 13.550 -8.315 2.549 1.00 97.31 263 ALA A C 1
ATOM 1964 O O . ALA A 1 263 ? 14.621 -7.875 2.123 1.00 97.31 263 ALA A O 1
ATOM 1965 N N . ALA A 1 264 ? 12.929 -9.339 1.953 1.00 97.38 264 ALA A N 1
ATOM 1966 C CA . ALA A 1 264 ? 13.432 -9.983 0.744 1.00 97.38 264 ALA A CA 1
ATOM 1967 C C . ALA A 1 264 ? 13.448 -9.026 -0.457 1.00 97.38 264 ALA A C 1
ATOM 1969 O O . ALA A 1 264 ? 14.413 -9.037 -1.223 1.00 97.38 264 ALA A O 1
ATOM 1970 N N . PHE A 1 265 ? 12.419 -8.186 -0.606 1.00 97.56 265 PHE A N 1
ATOM 1971 C CA . PHE A 1 265 ? 12.341 -7.199 -1.681 1.00 97.56 265 PHE A CA 1
ATOM 1972 C C . PHE A 1 265 ? 13.423 -6.126 -1.535 1.00 97.56 265 PHE A C 1
ATOM 1974 O O . PHE A 1 265 ? 14.193 -5.913 -2.472 1.00 97.56 265 PHE A O 1
ATOM 1981 N N . GLU A 1 266 ? 13.547 -5.509 -0.351 1.00 97.12 266 GLU A N 1
ATOM 1982 C CA . GLU A 1 266 ? 14.590 -4.505 -0.098 1.00 97.12 266 GLU A CA 1
ATOM 1983 C C . GLU A 1 266 ? 15.981 -5.086 -0.368 1.00 97.12 266 GLU A C 1
ATOM 1985 O O . GLU A 1 266 ? 16.801 -4.460 -1.045 1.00 97.12 266 GLU A O 1
ATOM 1990 N N . LYS A 1 267 ? 16.241 -6.299 0.134 1.00 97.12 267 LYS A N 1
ATOM 1991 C CA . LYS A 1 267 ? 17.516 -6.982 -0.074 1.00 97.12 267 LYS A CA 1
ATOM 1992 C C . LYS A 1 267 ? 17.799 -7.208 -1.557 1.00 97.12 267 LYS A C 1
ATOM 1994 O O . LYS A 1 267 ? 18.916 -6.945 -1.986 1.00 97.12 267 LYS A O 1
ATOM 1999 N N . ALA A 1 268 ? 16.816 -7.672 -2.330 1.00 97.69 268 ALA A N 1
ATOM 2000 C CA . ALA A 1 268 ? 16.987 -7.911 -3.760 1.00 97.69 268 ALA A CA 1
ATOM 2001 C C . ALA A 1 268 ? 17.376 -6.623 -4.502 1.00 97.69 268 ALA A C 1
ATOM 2003 O O . ALA A 1 268 ? 18.384 -6.606 -5.207 1.00 97.69 268 ALA A O 1
ATOM 2004 N N . VAL A 1 269 ? 16.639 -5.529 -4.279 1.00 97.75 269 VAL A N 1
ATOM 2005 C CA . VAL A 1 269 ? 16.932 -4.228 -4.904 1.00 97.75 269 VAL A CA 1
ATOM 2006 C C . VAL A 1 269 ? 18.322 -3.727 -4.506 1.00 97.75 269 VAL A C 1
ATOM 2008 O O . VAL A 1 269 ? 19.119 -3.352 -5.367 1.00 97.75 269 VAL A O 1
ATOM 2011 N N . ARG A 1 270 ? 18.643 -3.760 -3.207 1.00 97.25 270 ARG A N 1
ATOM 2012 C CA . ARG A 1 270 ? 19.942 -3.313 -2.691 1.00 97.25 270 ARG A CA 1
ATOM 2013 C C . ARG A 1 270 ? 21.093 -4.122 -3.289 1.00 97.25 270 ARG A C 1
ATOM 2015 O O . ARG A 1 270 ? 22.039 -3.523 -3.784 1.00 97.25 270 ARG A O 1
ATOM 2022 N N . SER A 1 271 ? 21.004 -5.453 -3.295 1.00 96.62 271 SER A N 1
ATOM 2023 C CA . SER A 1 271 ? 22.058 -6.329 -3.828 1.00 96.62 271 SER A CA 1
ATOM 2024 C C . SER A 1 271 ? 22.305 -6.141 -5.325 1.00 96.62 271 SER A C 1
ATOM 2026 O O . SER A 1 271 ? 23.428 -6.340 -5.789 1.00 96.62 271 SER A O 1
ATOM 2028 N N . VAL A 1 272 ? 21.291 -5.741 -6.101 1.00 97.81 272 VAL A N 1
ATOM 2029 C CA . VAL A 1 272 ? 21.521 -5.307 -7.483 1.00 97.81 272 VAL A CA 1
ATOM 2030 C C . VAL A 1 272 ? 22.334 -4.016 -7.484 1.00 97.81 272 VAL A C 1
ATOM 2032 O O . VAL A 1 272 ? 23.430 -4.009 -8.033 1.00 97.81 272 VAL A O 1
ATOM 2035 N N . LEU A 1 273 ? 21.868 -2.960 -6.814 1.00 97.44 273 LEU A N 1
ATOM 2036 C CA . LEU A 1 273 ? 22.525 -1.647 -6.846 1.00 97.44 273 LEU A CA 1
ATOM 2037 C C . LEU A 1 273 ? 23.941 -1.632 -6.238 1.00 97.44 273 LEU A C 1
ATOM 2039 O O . LEU A 1 273 ? 24.771 -0.839 -6.671 1.00 97.44 273 LEU A O 1
ATOM 2043 N N . GLU A 1 274 ? 24.271 -2.535 -5.310 1.00 96.88 274 GLU A N 1
ATOM 2044 C CA . GLU A 1 274 ? 25.646 -2.726 -4.805 1.00 96.88 274 GLU A CA 1
ATOM 2045 C C . GLU A 1 274 ? 26.648 -3.074 -5.919 1.00 96.88 274 GLU A C 1
ATOM 2047 O O . GLU A 1 274 ? 27.827 -2.733 -5.821 1.00 96.88 274 GLU A O 1
ATOM 2052 N N . ARG A 1 275 ? 26.194 -3.733 -6.993 1.00 96.88 275 ARG A N 1
ATOM 2053 C CA . ARG A 1 275 ? 27.031 -4.101 -8.146 1.00 96.88 275 ARG A CA 1
ATOM 2054 C C . ARG A 1 275 ? 27.178 -2.973 -9.170 1.00 96.88 275 ARG A C 1
ATOM 2056 O O . ARG A 1 275 ? 28.052 -3.060 -10.030 1.00 96.88 275 ARG A O 1
ATOM 2063 N N . PHE A 1 276 ? 26.357 -1.927 -9.072 1.00 96.19 276 PHE A N 1
ATOM 2064 C CA . PHE A 1 276 ? 26.296 -0.812 -10.019 1.00 96.19 276 PHE A CA 1
ATOM 2065 C C . PHE A 1 276 ? 26.473 0.522 -9.276 1.00 96.19 276 PHE A C 1
ATOM 2067 O O . PHE A 1 276 ? 25.493 1.222 -9.025 1.00 96.19 276 PHE A O 1
ATOM 2074 N N . PRO A 1 277 ? 27.714 0.902 -8.910 1.00 92.69 277 PRO A N 1
ATOM 2075 C CA . PRO A 1 277 ? 27.972 2.085 -8.081 1.00 92.69 277 PRO A CA 1
ATOM 2076 C C . PRO A 1 277 ? 27.559 3.414 -8.735 1.00 92.69 277 PRO A C 1
ATOM 2078 O O . PRO A 1 277 ? 27.223 4.355 -8.025 1.00 92.69 277 PRO A O 1
ATOM 2081 N N . GLU A 1 278 ? 27.528 3.482 -10.068 1.00 92.56 278 GLU A N 1
ATOM 2082 C CA . GLU A 1 278 ? 27.029 4.644 -10.829 1.00 92.56 278 GLU A CA 1
ATOM 2083 C C . GLU A 1 278 ? 25.487 4.689 -10.917 1.00 92.56 278 GLU A C 1
ATOM 2085 O O . GLU A 1 278 ? 24.897 5.634 -11.445 1.00 92.56 278 GLU A O 1
ATOM 2090 N N . GLY A 1 279 ? 24.826 3.661 -10.383 1.00 96.06 279 GLY A N 1
ATOM 2091 C CA . GLY A 1 279 ? 23.386 3.477 -10.414 1.00 96.06 279 GLY A CA 1
ATOM 2092 C C . GLY A 1 279 ? 22.863 2.851 -11.704 1.00 96.06 279 GLY A C 1
ATOM 2093 O O . GLY A 1 279 ? 23.579 2.691 -12.691 1.00 96.06 279 GLY A O 1
ATOM 2094 N N . LEU A 1 280 ? 21.581 2.496 -11.673 1.00 97.56 280 LEU A N 1
ATOM 2095 C CA . LEU A 1 280 ? 20.819 1.991 -12.817 1.00 97.56 280 LEU A CA 1
ATOM 2096 C C . LEU A 1 280 ? 19.589 2.862 -13.042 1.00 97.56 280 LEU A C 1
ATOM 2098 O O . LEU A 1 280 ? 19.021 3.391 -12.080 1.00 97.56 280 LEU A O 1
ATOM 2102 N N . CYS A 1 281 ? 19.137 2.995 -14.289 1.00 96.19 281 CYS A N 1
ATOM 2103 C CA . CYS A 1 281 ? 17.779 3.490 -14.513 1.00 96.19 281 CYS A CA 1
ATOM 2104 C C . CYS A 1 281 ? 16.747 2.433 -14.077 1.00 96.19 281 CYS A C 1
ATOM 2106 O O . CYS A 1 281 ? 17.072 1.257 -13.901 1.00 96.19 281 CYS A O 1
ATOM 2108 N N . ILE A 1 282 ? 15.488 2.838 -13.889 1.00 95.38 282 ILE A N 1
ATOM 2109 C CA . ILE A 1 282 ? 14.439 1.921 -13.412 1.00 95.38 282 ILE A CA 1
ATOM 2110 C C . ILE A 1 282 ? 14.196 0.766 -14.394 1.00 95.38 282 ILE A C 1
ATOM 2112 O O . ILE A 1 282 ? 13.939 -0.351 -13.949 1.00 95.38 282 ILE A O 1
ATOM 2116 N N . ASP A 1 283 ? 14.319 1.008 -15.702 1.00 91.62 283 ASP A N 1
ATOM 2117 C CA . ASP A 1 283 ? 14.211 -0.045 -16.719 1.00 91.62 283 ASP A CA 1
ATOM 2118 C C . ASP A 1 283 ? 15.307 -1.113 -16.547 1.00 91.62 283 ASP A C 1
ATOM 2120 O O . ASP A 1 283 ? 15.000 -2.298 -16.474 1.00 91.62 283 ASP A O 1
ATOM 2124 N N . GLU A 1 284 ? 16.566 -0.704 -16.375 1.00 94.31 284 GLU A N 1
ATOM 2125 C CA . GLU A 1 284 ? 17.701 -1.625 -16.190 1.00 94.31 284 GLU A CA 1
ATOM 2126 C C . GLU A 1 284 ? 17.643 -2.370 -14.853 1.00 94.31 284 GLU A C 1
ATOM 2128 O O . GLU A 1 284 ? 17.974 -3.555 -14.780 1.00 94.31 284 GLU A O 1
ATOM 2133 N N . LEU A 1 285 ? 17.218 -1.686 -13.785 1.00 96.00 285 LEU A N 1
ATOM 2134 C CA . LEU A 1 285 ? 17.013 -2.307 -12.478 1.00 96.00 285 LEU A CA 1
ATOM 2135 C C . LEU A 1 285 ? 15.908 -3.368 -12.547 1.00 96.00 285 LEU A C 1
ATOM 2137 O O . LEU A 1 285 ? 16.072 -4.451 -11.988 1.00 96.00 285 LEU A O 1
ATOM 2141 N N . TYR A 1 286 ? 14.807 -3.067 -13.240 1.00 94.38 286 TYR A N 1
ATOM 2142 C CA . TYR A 1 286 ? 13.730 -4.019 -13.491 1.00 94.38 286 TYR A CA 1
ATOM 2143 C C . TYR A 1 286 ? 14.243 -5.239 -14.263 1.00 94.38 286 TYR A C 1
ATOM 2145 O O . TYR A 1 286 ? 14.097 -6.350 -13.761 1.00 94.38 286 TYR A O 1
ATOM 2153 N N . ASP A 1 287 ? 14.887 -5.042 -15.416 1.00 92.44 287 ASP A N 1
ATOM 2154 C CA . ASP A 1 287 ? 15.373 -6.145 -16.258 1.00 92.44 287 ASP A CA 1
ATOM 2155 C C . ASP A 1 287 ? 16.351 -7.041 -15.481 1.00 92.44 287 ASP A C 1
ATOM 2157 O O . ASP A 1 287 ? 16.183 -8.258 -15.435 1.00 92.44 287 ASP A O 1
ATOM 2161 N N . THR A 1 288 ? 17.298 -6.435 -14.756 1.00 95.62 288 THR A N 1
ATOM 2162 C CA . THR A 1 288 ? 18.271 -7.174 -13.934 1.00 95.62 288 THR A CA 1
ATOM 2163 C C . THR A 1 288 ? 17.588 -8.001 -12.843 1.00 95.62 288 THR A C 1
ATOM 2165 O O . THR A 1 288 ? 17.932 -9.163 -12.632 1.00 95.62 288 THR A O 1
ATOM 2168 N N . LEU A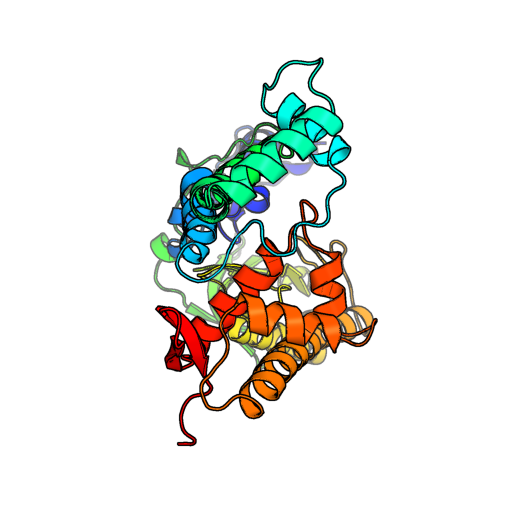 1 289 ? 16.615 -7.417 -12.134 1.00 95.44 289 LEU A N 1
ATOM 2169 C CA . LEU A 1 289 ? 15.884 -8.121 -11.079 1.00 95.44 289 LEU A CA 1
ATOM 2170 C C . LEU A 1 289 ? 15.062 -9.279 -11.638 1.00 95.44 289 LEU A C 1
ATOM 2172 O O . LEU A 1 289 ? 15.024 -10.336 -11.016 1.00 95.44 289 LEU A O 1
ATOM 2176 N N . VAL A 1 290 ? 14.397 -9.085 -12.777 1.00 92.25 290 VAL A N 1
ATOM 2177 C CA . VAL A 1 290 ? 13.547 -10.108 -13.395 1.00 92.25 290 VAL A CA 1
ATOM 2178 C C . VAL A 1 290 ? 14.379 -11.262 -13.949 1.00 92.25 290 VAL A C 1
ATOM 2180 O O . VAL A 1 290 ? 14.030 -12.415 -13.697 1.00 92.25 290 VAL A O 1
ATOM 2183 N N . ASP A 1 291 ? 15.488 -10.975 -14.630 1.00 93.81 291 ASP A N 1
ATOM 2184 C CA . ASP A 1 291 ? 16.363 -11.998 -15.216 1.00 93.81 291 ASP A CA 1
ATOM 2185 C C . ASP A 1 291 ? 17.043 -12.873 -14.151 1.00 93.81 291 ASP A C 1
ATOM 2187 O O . ASP A 1 291 ? 17.275 -14.065 -14.363 1.00 93.81 291 ASP A O 1
ATOM 2191 N N . GLU A 1 292 ? 17.355 -12.295 -12.989 1.00 94.38 292 GLU A N 1
ATOM 2192 C CA . GLU A 1 292 ? 18.031 -12.991 -11.891 1.00 94.38 292 GLU A CA 1
ATOM 2193 C C . GLU A 1 292 ? 17.059 -13.602 -10.861 1.00 94.38 292 GLU A C 1
ATOM 2195 O O . GLU A 1 292 ? 17.495 -14.356 -9.984 1.00 94.38 292 GLU A O 1
ATOM 2200 N N . ALA A 1 293 ? 15.756 -13.299 -10.932 1.00 93.88 293 ALA A N 1
ATOM 2201 C CA . ALA A 1 293 ? 14.773 -13.696 -9.924 1.00 93.88 293 ALA A CA 1
ATOM 2202 C C . ALA A 1 293 ? 14.541 -15.220 -9.887 1.00 93.88 293 ALA A C 1
ATOM 2204 O O . ALA A 1 293 ? 14.031 -15.805 -10.847 1.00 93.88 293 ALA A O 1
ATOM 2205 N N . PRO A 1 294 ? 14.782 -15.889 -8.740 1.00 94.12 294 PRO A N 1
ATOM 2206 C CA . PRO A 1 294 ? 14.288 -17.245 -8.528 1.00 94.12 294 PRO A CA 1
ATOM 2207 C C . PRO A 1 294 ? 12.756 -17.284 -8.605 1.00 94.12 294 PRO A C 1
ATOM 2209 O O . PRO A 1 294 ? 12.096 -16.352 -8.142 1.00 94.12 294 PRO A O 1
ATOM 2212 N N . ALA A 1 295 ? 12.185 -18.387 -9.099 1.00 90.56 295 ALA A N 1
ATOM 2213 C CA . ALA A 1 295 ? 10.736 -18.528 -9.308 1.00 90.56 295 ALA A CA 1
ATOM 2214 C C . ALA A 1 295 ? 9.883 -18.286 -8.044 1.00 90.56 295 ALA A C 1
ATOM 2216 O O . ALA A 1 295 ? 8.782 -17.760 -8.139 1.00 90.56 295 ALA A O 1
ATOM 2217 N N . GLU A 1 296 ? 10.411 -18.622 -6.864 1.00 90.75 296 GLU A N 1
ATOM 2218 C CA . GLU A 1 296 ? 9.731 -18.453 -5.567 1.00 90.75 296 GLU A CA 1
ATOM 2219 C C . GLU A 1 296 ? 10.048 -17.110 -4.883 1.00 90.75 296 GLU A C 1
ATOM 2221 O O . GLU A 1 296 ? 9.673 -16.877 -3.735 1.00 90.75 296 GLU A O 1
ATOM 2226 N N . SER A 1 297 ? 10.805 -16.226 -5.538 1.00 94.12 297 SER A N 1
ATOM 2227 C CA . SER A 1 297 ? 11.167 -14.930 -4.961 1.00 94.12 297 SER A CA 1
ATOM 2228 C C . SER A 1 297 ? 10.002 -13.943 -5.002 1.00 94.12 297 SER A C 1
ATOM 2230 O O . SER A 1 297 ? 9.139 -13.998 -5.879 1.00 94.12 297 SER A O 1
ATOM 2232 N N . ILE A 1 298 ? 10.026 -12.959 -4.101 1.00 93.12 298 ILE A N 1
ATOM 2233 C CA . ILE A 1 298 ? 9.054 -11.860 -4.113 1.00 93.12 298 ILE A CA 1
ATOM 2234 C C . ILE A 1 298 ? 9.062 -11.088 -5.441 1.00 93.12 298 ILE A C 1
ATOM 2236 O O . ILE A 1 298 ? 8.010 -10.649 -5.892 1.00 93.12 298 ILE A O 1
ATOM 2240 N N . ILE A 1 299 ? 10.213 -10.979 -6.116 1.00 94.38 299 ILE A N 1
ATOM 2241 C CA . ILE A 1 299 ? 10.300 -10.362 -7.445 1.00 94.38 299 ILE A CA 1
ATOM 2242 C C . ILE A 1 299 ? 9.475 -11.160 -8.459 1.00 94.38 299 ILE A C 1
ATOM 2244 O O . ILE A 1 299 ? 8.630 -10.580 -9.134 1.00 94.38 299 ILE A O 1
ATOM 2248 N N . ALA A 1 300 ? 9.651 -12.484 -8.519 1.00 91.56 300 ALA A N 1
ATOM 2249 C CA . ALA A 1 300 ? 8.879 -13.344 -9.417 1.00 91.56 300 ALA A CA 1
ATOM 2250 C C . ALA A 1 300 ? 7.370 -13.293 -9.113 1.00 91.56 300 ALA A C 1
ATOM 2252 O O . ALA A 1 300 ? 6.556 -13.211 -10.034 1.00 91.56 300 ALA A O 1
ATOM 2253 N N . VAL A 1 301 ? 6.993 -13.250 -7.829 1.00 89.38 301 VAL A N 1
ATOM 2254 C CA . VAL A 1 301 ? 5.595 -13.058 -7.410 1.00 89.38 301 VAL A CA 1
ATOM 2255 C C . VAL A 1 301 ? 5.045 -11.724 -7.923 1.00 89.38 301 VAL A C 1
ATOM 2257 O O . VAL A 1 301 ? 3.983 -11.708 -8.539 1.00 89.38 301 VAL A O 1
ATOM 2260 N N . LEU A 1 302 ? 5.760 -10.611 -7.729 1.00 88.81 302 LEU A N 1
ATOM 2261 C CA . LEU A 1 302 ? 5.319 -9.283 -8.175 1.00 88.81 302 LEU A CA 1
ATOM 2262 C C . LEU A 1 302 ? 5.241 -9.166 -9.702 1.00 88.81 302 LEU A C 1
ATOM 2264 O O . LEU A 1 302 ? 4.338 -8.507 -10.214 1.00 88.81 302 LEU A O 1
ATOM 2268 N N . VAL A 1 303 ? 6.138 -9.829 -10.437 1.00 87.38 303 VAL A N 1
ATOM 2269 C CA . VAL A 1 303 ? 6.046 -9.947 -11.902 1.00 87.38 303 VAL A CA 1
ATOM 2270 C C . VAL A 1 303 ? 4.768 -10.684 -12.307 1.00 87.38 303 VAL A C 1
ATOM 2272 O O . VAL A 1 303 ? 4.065 -10.237 -13.210 1.00 87.38 303 VAL A O 1
ATOM 2275 N N . GLY A 1 304 ? 4.421 -11.769 -11.608 1.00 81.56 304 GLY A N 1
ATOM 2276 C CA . GLY A 1 304 ? 3.198 -12.535 -11.861 1.00 81.56 304 GLY A CA 1
ATOM 2277 C C . GLY A 1 304 ? 1.893 -11.800 -11.525 1.00 81.56 304 GLY A C 1
ATOM 2278 O O . GLY A 1 304 ? 0.834 -12.208 -11.997 1.00 81.56 304 GLY A O 1
ATOM 2279 N N . LEU A 1 305 ? 1.951 -10.726 -10.730 1.00 77.25 305 LEU A N 1
ATOM 2280 C CA . LEU A 1 305 ? 0.791 -9.934 -10.298 1.00 77.25 305 LEU A CA 1
ATOM 2281 C C . LEU A 1 305 ? 0.526 -8.684 -11.158 1.00 77.25 305 LEU A C 1
ATOM 2283 O O . LEU A 1 305 ? -0.369 -7.904 -10.841 1.00 77.25 305 LEU A O 1
ATOM 2287 N N . GLN A 1 306 ? 1.275 -8.471 -12.241 1.00 73.00 306 GLN A N 1
ATOM 2288 C CA . GLN A 1 306 ? 1.111 -7.295 -13.101 1.00 73.00 306 GLN A CA 1
ATOM 2289 C C . GLN A 1 306 ? -0.262 -7.276 -13.799 1.00 73.00 306 GLN A C 1
ATOM 2291 O O . GLN A 1 306 ? -0.614 -8.217 -14.516 1.00 73.00 306 GLN A O 1
ATOM 2296 N N . PHE A 1 307 ? -1.029 -6.190 -13.619 1.00 55.53 307 PHE A N 1
ATOM 2297 C CA . PHE A 1 307 ? -2.354 -6.018 -14.228 1.00 55.53 307 PHE A CA 1
ATOM 2298 C C . PHE A 1 307 ? -2.575 -4.631 -14.881 1.00 55.53 307 PHE A C 1
ATOM 2300 O O . PHE A 1 307 ? -2.399 -3.613 -14.210 1.00 55.53 307 PHE A O 1
ATOM 2307 N N . PRO A 1 308 ? -3.032 -4.574 -16.157 1.00 54.41 308 PRO A N 1
ATOM 2308 C CA . PRO A 1 308 ? -2.882 -5.637 -17.166 1.00 54.41 308 PRO A CA 1
ATOM 2309 C C . PRO A 1 308 ? -1.403 -6.054 -17.261 1.00 54.41 308 PRO A C 1
ATOM 2311 O O . PRO A 1 308 ? -0.572 -5.372 -16.680 1.00 54.41 308 PRO A O 1
ATOM 2314 N N . VAL A 1 309 ? -1.065 -7.162 -17.932 1.00 55.69 309 VAL A N 1
ATOM 2315 C CA . VAL A 1 309 ? 0.310 -7.717 -18.011 1.00 55.69 309 VAL A CA 1
ATOM 2316 C C . VAL A 1 309 ? 1.313 -6.685 -18.567 1.00 55.69 309 VAL A C 1
ATOM 2318 O O . VAL A 1 309 ? 1.625 -6.669 -19.757 1.00 55.69 309 VAL A O 1
ATOM 2321 N N . PHE A 1 310 ? 1.776 -5.782 -17.708 1.00 62.00 310 PHE A N 1
ATOM 2322 C CA . PHE A 1 310 ? 2.611 -4.629 -17.998 1.00 62.00 310 PHE A CA 1
ATOM 2323 C C . PHE A 1 310 ? 3.625 -4.480 -16.865 1.00 62.00 310 PHE A C 1
ATOM 2325 O O . PHE A 1 310 ? 3.251 -4.405 -15.689 1.00 62.00 310 PHE A O 1
ATOM 2332 N N . ALA A 1 311 ? 4.899 -4.311 -17.229 1.00 59.12 311 ALA A N 1
ATOM 2333 C CA . ALA A 1 311 ? 6.011 -4.096 -16.298 1.00 59.12 311 ALA A CA 1
ATOM 2334 C C . ALA A 1 311 ? 5.809 -2.904 -15.339 1.00 59.12 311 ALA A C 1
ATOM 2336 O O . ALA A 1 311 ? 6.488 -2.784 -14.319 1.00 59.12 311 ALA A O 1
ATOM 2337 N N . THR A 1 312 ? 4.853 -2.034 -15.664 1.00 74.50 312 THR A N 1
ATOM 2338 C CA . THR A 1 312 ? 4.484 -0.807 -14.973 1.00 74.50 312 THR A CA 1
ATOM 2339 C C . THR A 1 312 ? 4.378 -0.941 -13.460 1.00 74.50 312 THR A C 1
ATOM 2341 O O . THR A 1 312 ? 4.921 -0.102 -12.748 1.00 74.50 312 THR A O 1
ATOM 2344 N N . PHE A 1 313 ? 3.704 -1.976 -12.960 1.00 82.00 313 PHE A N 1
ATOM 2345 C CA . PHE A 1 313 ? 3.446 -2.094 -11.526 1.00 82.00 313 PHE A CA 1
ATOM 2346 C C . PHE A 1 313 ? 4.744 -2.273 -10.725 1.00 82.00 313 PHE A C 1
ATOM 2348 O O . PHE A 1 313 ? 4.995 -1.553 -9.757 1.00 82.00 313 PHE A O 1
ATOM 2355 N N . LEU A 1 314 ? 5.621 -3.179 -11.174 1.00 89.81 314 LEU A N 1
ATOM 2356 C CA . LEU A 1 314 ? 6.910 -3.397 -10.519 1.00 89.81 314 LEU A CA 1
ATOM 2357 C C . LEU A 1 314 ? 7.859 -2.213 -10.749 1.00 89.81 314 LEU A C 1
ATOM 2359 O O . LEU A 1 314 ? 8.526 -1.801 -9.809 1.00 89.81 314 LEU A O 1
ATOM 2363 N N . LYS A 1 315 ? 7.883 -1.606 -11.942 1.00 91.81 315 LYS A N 1
ATOM 2364 C CA . LYS A 1 315 ? 8.698 -0.403 -12.206 1.00 91.81 315 LYS A CA 1
ATOM 2365 C C . LYS A 1 315 ? 8.304 0.780 -11.316 1.00 91.81 315 LYS A C 1
ATOM 2367 O O . LYS A 1 315 ? 9.179 1.436 -10.756 1.00 91.81 315 LYS A O 1
ATOM 2372 N N . LEU A 1 316 ? 7.004 1.011 -11.117 1.00 90.88 316 LEU A N 1
ATOM 2373 C CA . LEU A 1 316 ? 6.503 1.993 -10.149 1.00 90.88 316 LEU A CA 1
ATOM 2374 C C . LEU A 1 316 ? 6.922 1.642 -8.723 1.00 90.88 316 LEU A C 1
ATOM 2376 O O . LEU A 1 316 ? 7.430 2.503 -8.014 1.00 90.88 316 LEU A O 1
ATOM 2380 N N . THR A 1 317 ? 6.783 0.375 -8.332 1.00 93.81 317 THR A N 1
ATOM 2381 C CA . THR A 1 317 ? 7.201 -0.098 -7.005 1.00 93.81 317 THR A CA 1
ATOM 2382 C C . THR A 1 317 ? 8.701 0.129 -6.777 1.00 93.81 317 THR A C 1
ATOM 2384 O O . THR A 1 317 ? 9.101 0.597 -5.715 1.00 93.81 317 THR A O 1
ATOM 2387 N N . LEU A 1 318 ? 9.545 -0.138 -7.781 1.00 96.06 318 LEU A N 1
ATOM 2388 C CA . LEU A 1 318 ? 10.987 0.124 -7.730 1.00 96.06 318 LEU A CA 1
ATOM 2389 C C . LEU A 1 318 ? 11.285 1.621 -7.613 1.00 96.06 318 LEU A C 1
ATOM 2391 O O . LEU A 1 318 ? 12.085 2.017 -6.770 1.00 96.06 318 LEU A O 1
ATOM 2395 N N . LEU A 1 319 ? 10.612 2.462 -8.404 1.00 96.44 319 LEU A N 1
ATOM 2396 C CA . LEU A 1 319 ? 10.754 3.915 -8.317 1.00 96.44 319 LEU A CA 1
ATOM 2397 C C . LEU A 1 319 ? 10.386 4.437 -6.922 1.00 96.44 319 LEU A C 1
ATOM 2399 O O . LEU A 1 319 ? 11.136 5.219 -6.333 1.00 96.44 319 LEU A O 1
ATOM 2403 N N . ASN A 1 320 ? 9.246 4.000 -6.389 1.00 96.44 320 ASN A N 1
ATOM 2404 C CA . ASN A 1 320 ? 8.785 4.378 -5.058 1.00 96.44 320 ASN A CA 1
ATOM 2405 C C . ASN A 1 320 ? 9.761 3.897 -3.984 1.00 96.44 320 ASN A C 1
ATOM 2407 O O . ASN A 1 320 ? 10.094 4.664 -3.086 1.00 96.44 320 ASN A O 1
ATOM 2411 N N . HIS A 1 321 ? 10.291 2.677 -4.113 1.00 97.31 321 HIS A N 1
ATOM 2412 C CA . HIS A 1 321 ? 11.326 2.143 -3.227 1.00 97.31 321 HIS A CA 1
ATOM 2413 C C . HIS A 1 321 ? 12.582 3.017 -3.232 1.00 97.31 321 HIS A C 1
ATOM 2415 O O . HIS A 1 321 ? 13.020 3.472 -2.177 1.00 97.31 321 HIS A O 1
ATOM 2421 N N . CYS A 1 322 ? 13.138 3.320 -4.407 1.00 97.31 322 CYS A N 1
ATOM 2422 C CA . CYS A 1 322 ? 14.330 4.160 -4.514 1.00 97.31 322 CYS A CA 1
ATOM 2423 C C . CYS A 1 322 ? 14.113 5.548 -3.890 1.00 97.31 322 CYS A C 1
ATOM 2425 O O . CYS A 1 322 ? 14.982 6.040 -3.167 1.00 97.31 322 CYS A O 1
ATOM 2427 N N . LYS A 1 323 ? 12.940 6.157 -4.109 1.00 96.62 323 LYS A N 1
ATOM 2428 C CA . LYS A 1 323 ? 12.579 7.452 -3.513 1.00 96.62 323 LYS A CA 1
ATOM 2429 C C . LYS A 1 323 ? 12.407 7.374 -1.996 1.00 96.62 323 LYS A C 1
ATOM 2431 O O . LYS A 1 323 ? 12.963 8.206 -1.284 1.00 96.62 323 LYS A O 1
ATOM 2436 N N . LEU A 1 324 ? 11.676 6.377 -1.498 1.00 95.44 324 LEU A N 1
ATOM 2437 C CA . LEU A 1 324 ? 11.382 6.195 -0.073 1.00 95.44 324 LEU A CA 1
ATOM 2438 C C . LEU A 1 324 ? 12.655 5.990 0.759 1.00 95.44 324 LEU A C 1
ATOM 2440 O O . LEU A 1 324 ? 12.773 6.525 1.862 1.00 95.44 324 LEU A O 1
ATOM 2444 N N . TYR A 1 325 ? 13.612 5.233 0.222 1.00 94.12 325 TYR A N 1
ATOM 2445 C CA . TYR A 1 325 ? 14.883 4.934 0.882 1.00 94.12 325 TYR A CA 1
ATOM 2446 C C . TYR A 1 325 ? 15.985 5.965 0.596 1.00 94.12 325 TYR A C 1
ATOM 2448 O O . TYR A 1 325 ? 17.119 5.783 1.044 1.00 94.12 325 TYR A O 1
ATOM 2456 N N . GLY A 1 326 ? 15.669 7.053 -0.115 1.00 95.25 326 GLY A N 1
ATOM 2457 C CA . GLY A 1 326 ? 16.600 8.154 -0.362 1.00 95.25 326 GLY A CA 1
ATOM 2458 C C . GLY A 1 326 ? 17.828 7.744 -1.175 1.00 95.25 326 GLY A C 1
ATOM 2459 O O . GLY A 1 326 ? 18.933 8.204 -0.890 1.00 95.25 326 GLY A O 1
ATOM 2460 N N . TYR A 1 327 ? 17.656 6.851 -2.152 1.00 96.88 327 TYR A N 1
ATOM 2461 C CA . TYR A 1 327 ? 18.735 6.484 -3.068 1.00 96.88 327 TYR A CA 1
ATOM 2462 C C . TYR A 1 327 ? 19.154 7.698 -3.904 1.00 96.88 327 TYR A C 1
ATOM 2464 O O . TYR A 1 327 ? 18.343 8.576 -4.208 1.00 96.88 327 TYR A O 1
ATOM 2472 N N . VAL A 1 328 ? 20.441 7.769 -4.243 1.00 97.25 328 VAL A N 1
ATOM 2473 C CA . VAL A 1 328 ? 21.030 8.933 -4.910 1.00 97.25 328 VAL A CA 1
ATOM 2474 C C . VAL A 1 328 ? 20.575 8.951 -6.359 1.00 97.25 328 VAL A C 1
ATOM 2476 O O . VAL A 1 328 ? 20.843 8.011 -7.104 1.00 97.25 328 VAL A O 1
ATOM 2479 N N . GLU A 1 329 ? 19.896 10.027 -6.747 1.00 97.19 329 GLU A N 1
ATOM 2480 C CA . GLU A 1 329 ? 19.457 10.228 -8.123 1.00 97.19 329 GLU A CA 1
ATOM 2481 C C . GLU A 1 329 ? 20.582 10.850 -8.966 1.00 97.19 329 GLU A C 1
ATOM 2483 O O . GLU A 1 329 ? 21.175 11.862 -8.584 1.00 97.19 329 GLU A O 1
ATOM 2488 N N . GLY A 1 330 ? 20.861 10.244 -10.119 1.00 96.31 330 GLY A N 1
ATOM 2489 C CA . GLY A 1 330 ? 21.878 10.674 -11.075 1.00 96.31 330 GLY A CA 1
ATOM 2490 C C . GLY A 1 330 ? 21.362 10.704 -12.512 1.00 96.31 330 GLY A C 1
ATOM 2491 O O . GLY A 1 330 ? 20.161 10.596 -12.770 1.00 96.31 330 GLY A O 1
ATOM 2492 N N . LEU A 1 331 ? 22.286 10.870 -13.458 1.00 96.38 331 LEU A N 1
ATOM 2493 C CA . LEU A 1 331 ? 22.016 10.771 -14.890 1.00 96.38 331 LEU A CA 1
ATOM 2494 C C . LEU A 1 331 ? 23.047 9.853 -15.544 1.00 96.38 331 LEU A C 1
ATOM 2496 O O . LEU A 1 331 ? 24.239 9.973 -15.262 1.00 96.38 331 LEU A O 1
ATOM 2500 N N . ASP A 1 332 ? 22.598 8.986 -16.448 1.00 93.81 332 ASP A N 1
ATOM 2501 C CA . ASP A 1 332 ? 23.497 8.205 -17.296 1.00 93.81 332 ASP A CA 1
ATOM 2502 C C . ASP A 1 332 ? 24.038 9.027 -18.486 1.00 93.81 332 ASP A C 1
ATOM 2504 O O . ASP A 1 332 ? 23.680 10.190 -18.705 1.00 93.81 332 ASP A O 1
ATOM 2508 N N . ALA A 1 333 ? 24.891 8.403 -19.305 1.00 92.06 333 ALA A N 1
ATOM 2509 C CA . ALA A 1 333 ? 25.476 9.023 -20.499 1.00 92.06 333 ALA A CA 1
ATOM 2510 C C . ALA A 1 333 ? 24.444 9.438 -21.570 1.00 92.06 333 ALA A C 1
ATOM 2512 O O . ALA A 1 333 ? 24.775 10.189 -22.487 1.00 92.06 333 ALA A O 1
ATOM 2513 N N . THR A 1 334 ? 23.205 8.953 -21.467 1.00 88.88 334 THR A N 1
ATOM 2514 C CA . THR A 1 334 ? 22.079 9.269 -22.357 1.00 88.88 334 THR A CA 1
ATOM 2515 C C . THR A 1 334 ? 21.074 10.236 -21.721 1.00 88.88 334 THR A C 1
ATOM 2517 O O . THR A 1 334 ? 20.015 10.479 -22.294 1.00 88.88 334 THR A O 1
ATOM 2520 N N . HIS A 1 335 ? 21.412 10.826 -20.566 1.00 90.81 335 HIS A N 1
ATOM 2521 C CA . HIS A 1 335 ? 20.553 11.706 -19.768 1.00 90.81 335 HIS A CA 1
ATOM 2522 C C . HIS A 1 335 ? 19.281 11.040 -19.210 1.00 90.81 335 HIS A C 1
ATOM 2524 O O . HIS A 1 335 ? 18.317 11.738 -18.882 1.00 90.81 335 HIS A O 1
ATOM 2530 N N . ARG A 1 336 ? 19.265 9.711 -19.051 1.00 91.38 336 ARG A N 1
ATOM 2531 C CA . ARG A 1 336 ? 18.210 9.015 -18.296 1.00 91.38 336 ARG A CA 1
ATOM 2532 C C . ARG A 1 336 ? 18.510 9.080 -16.803 1.00 91.38 336 ARG A C 1
ATOM 2534 O O . ARG A 1 336 ? 19.671 9.037 -16.402 1.00 91.38 336 ARG A O 1
ATOM 2541 N N . ARG A 1 337 ? 17.462 9.174 -15.982 1.00 96.00 337 ARG A N 1
ATOM 2542 C CA . ARG A 1 337 ? 17.581 9.202 -14.516 1.00 96.00 337 ARG A CA 1
ATOM 2543 C C . ARG A 1 337 ? 18.016 7.838 -13.989 1.00 96.00 337 ARG A C 1
ATOM 2545 O O . ARG A 1 337 ? 17.412 6.827 -14.345 1.00 96.00 337 ARG A O 1
ATOM 2552 N N . THR A 1 338 ? 19.027 7.826 -13.128 1.00 97.56 338 THR A N 1
ATOM 2553 C CA . THR A 1 338 ? 19.545 6.618 -12.469 1.00 97.56 338 THR A CA 1
ATOM 2554 C C . THR A 1 338 ? 19.399 6.709 -10.956 1.00 97.56 338 THR A C 1
ATOM 2556 O O . THR A 1 338 ? 19.293 7.803 -10.403 1.00 97.56 338 THR A O 1
ATOM 2559 N N . PHE A 1 339 ? 19.406 5.558 -10.284 1.00 98.25 339 PHE A N 1
ATOM 2560 C CA . PHE A 1 339 ? 19.451 5.453 -8.829 1.00 98.25 339 PHE A CA 1
ATOM 2561 C C . PHE A 1 339 ? 20.653 4.623 -8.392 1.00 98.25 339 PHE A C 1
ATOM 2563 O O . PHE A 1 339 ? 20.824 3.496 -8.853 1.00 98.25 339 PHE A O 1
ATOM 2570 N N . ALA A 1 340 ? 21.451 5.169 -7.477 1.00 97.62 340 ALA A N 1
ATOM 2571 C CA . ALA A 1 340 ? 22.567 4.494 -6.821 1.00 97.62 340 ALA A CA 1
ATOM 2572 C C . ALA A 1 340 ? 22.339 4.422 -5.306 1.00 97.62 340 ALA A C 1
ATOM 2574 O O . ALA A 1 340 ? 21.581 5.210 -4.731 1.00 97.62 340 ALA A O 1
ATOM 2575 N N . LEU A 1 341 ? 23.012 3.488 -4.634 1.00 96.81 341 LEU A N 1
ATOM 2576 C CA . LEU A 1 341 ? 22.974 3.452 -3.174 1.00 96.81 341 LEU A CA 1
ATOM 2577 C C . LEU A 1 341 ? 23.586 4.729 -2.583 1.00 96.81 341 LEU A C 1
ATOM 2579 O O . LEU A 1 341 ? 24.555 5.259 -3.131 1.00 96.81 341 LEU A O 1
ATOM 2583 N N . PRO A 1 342 ? 23.052 5.225 -1.453 1.00 91.25 342 PRO A N 1
ATOM 2584 C CA . PRO A 1 342 ? 23.685 6.322 -0.742 1.00 91.25 342 PRO A CA 1
ATOM 2585 C C . PRO A 1 342 ? 25.095 5.916 -0.285 1.00 91.25 342 PRO A C 1
ATOM 2587 O O . PRO A 1 342 ? 25.328 4.733 -0.007 1.00 91.25 342 PRO A O 1
ATOM 2590 N N . PRO A 1 343 ? 26.037 6.874 -0.174 1.00 82.81 343 PRO A N 1
ATOM 2591 C CA . PRO A 1 343 ? 27.347 6.604 0.403 1.00 82.81 343 PRO A CA 1
ATOM 2592 C C . PRO A 1 343 ? 27.176 5.960 1.781 1.00 82.81 343 PRO A C 1
ATOM 2594 O O . PRO A 1 343 ? 26.297 6.366 2.544 1.00 82.81 343 PRO A O 1
ATOM 2597 N N . ALA A 1 344 ? 28.006 4.966 2.104 1.00 77.94 344 ALA A N 1
ATOM 2598 C CA . ALA A 1 344 ? 28.032 4.413 3.454 1.00 77.94 344 ALA A CA 1
ATOM 2599 C C . ALA A 1 344 ? 28.298 5.551 4.457 1.00 77.94 344 ALA A C 1
ATOM 2601 O O . ALA A 1 344 ? 29.241 6.323 4.266 1.00 77.94 344 ALA A O 1
ATOM 2602 N N . ALA A 1 345 ? 27.420 5.674 5.456 1.00 50.31 345 ALA A N 1
ATOM 2603 C CA . ALA A 1 345 ? 27.477 6.712 6.484 1.00 50.31 345 ALA A CA 1
ATOM 2604 C C . ALA A 1 345 ? 28.661 6.534 7.442 1.00 50.31 345 ALA A C 1
ATOM 2606 O O . ALA A 1 345 ? 29.006 5.365 7.743 1.00 50.31 345 ALA A O 1
#

Mean predicted aligned error: 5.69 Å

Nearest PDB structures (foldseek):
  4ad9-assembly2_F  TM=5.899E-01  e=9.751E-06  Homo sapiens
  9c3d-assembly1_A  TM=5.849E-01  e=3.576E-03  Dyadobacter fermentans DSM 18053
  2bvm-assembly1_A  TM=2.640E-01  e=1.752E+00  Clostridioides difficile
  7s0y-assembly1_A  TM=2.516E-01  e=1.390E+00  Clostridioides difficile
  2vkh-assembly1_A  TM=2.299E-01  e=3.311E+00  Paraclostridium sordellii

Solvent-accessible surface area (backbone atoms only — not comparable to full-atom values): 18405 Å² total; per-residue (Å²): 115,55,72,72,73,44,66,94,54,80,62,40,77,47,77,37,39,37,34,51,62,91,63,33,29,63,44,50,51,52,53,68,59,40,65,88,44,53,74,47,36,34,31,32,62,67,15,54,64,29,72,45,46,68,63,40,52,38,50,53,49,52,67,40,63,82,45,44,58,60,58,57,72,56,75,65,56,40,48,59,52,25,54,51,43,33,77,74,71,43,62,86,83,57,41,24,67,60,45,44,54,50,50,54,51,34,54,75,69,64,41,51,67,69,54,28,69,49,47,41,55,52,53,49,56,54,53,56,69,71,48,70,90,58,39,60,52,64,95,63,54,41,42,52,65,75,80,43,81,69,39,84,43,75,48,74,93,38,79,42,41,26,51,75,45,55,45,99,86,67,46,70,48,37,36,43,33,62,48,32,9,48,31,43,48,14,30,27,41,38,28,63,89,73,16,32,37,40,37,35,57,52,55,43,36,54,24,65,40,82,53,24,33,29,71,35,17,37,50,47,34,54,42,50,48,54,19,46,75,68,61,51,21,59,34,35,29,24,72,51,79,48,68,54,78,30,43,67,68,60,36,49,52,53,39,48,48,32,43,53,43,25,54,52,44,54,49,53,57,48,62,53,33,73,76,31,77,86,28,41,33,47,57,56,48,45,52,53,48,60,78,68,39,51,82,87,33,60,61,37,50,50,63,74,64,30,79,71,74,34,46,49,56,55,41,42,20,51,52,30,43,41,59,76,72,59,37,41,76,47,64,49,100,83,70,47,39,18,42,13,68,59,78,87,128

=== Feature glossary ===
The record interleaves many kinds of information about one protein. Here is each kind framed as the question it answers.

Q: What does the local fold look like, residue by residue?
A: The Foldseek 3Di string encodes local tertiary geometry as a 20-letter alphabet — one character per residue — derived from the relative positions of nearby Cα atoms. Unlike the amino-acid sequence, 3Di is a direct function of the 3D structure, so two proteins with the same fold have similar 3Di strings even at low sequence identity.

Q: Which residues are in helices, strands, or loops?
A: The SS8 string is DSSP's per-residue secondary-structure call. α-helix (H) means an i→i+4 H-bond ladder; β-strand (E) means the residue participates in a β-sheet; 3₁₀ (G) and π (I) are tighter and wider helices; T/S are turns/bends; '-' is loop.

Q: How big and how compact is the whole molecule?
A: Radius of gyration (Rg) is the root-mean-square distance of Cα atoms from their centroid — a single number for overall size and compactness. A globular domain of N residues has Rg ≈ 2.2·N^0.38 Å; an extended or disordered chain has a much larger Rg. The Cα contact count is the number of residue pairs whose Cα atoms are within 8 Å and are more than four positions apart in sequence — a standard proxy for tertiary packing density. The bounding box is the smallest axis-aligned box enclosing all Cα atoms.

Q: Where is each backbone atom in 3D?
A: Structure coordinates are given as an mmCIF _atom_site loop: one row per atom with element, residue name, chain id, sequence number, and x/y/z position in Å. Only the four main-chain atoms per residue are included here; side chains are omitted to keep the record compact.

Q: What is the amino-acid chain?
A: Primary structure: the covalent order of the twenty standard amino acids along the backbone. Two proteins with the same sequence will (almost always) fold to the same structure; two with 30% identity often share a fold but not the details.

Q: What if only a Cα trace is available?
A: Three-state secondary structure (P-SEA) collapses the eight DSSP classes into helix (a), strand (b), and coil (c). P-SEA assigns these from Cα geometry alone — distances and angles — without requiring backbone oxygens, so it works on any Cα trace.

Q: What family and function is it annotated with?
A: Database cross-references. InterPro integrates a dozen domain/family signature databases into unified entries with residue-range hits. GO terms attach function/process/location labels with evidence codes. CATH codes position the fold in a four-level structural taxonomy. Organism is the NCBI-taxonomy species name.

Q: How confident is the AlphaFold model at each residue?
A: pLDDT is the predicted lDDT-Cα score: AlphaFold's confidence that the local environment of each residue (all inter-atomic distances within 15 Å) is correctly placed. It is a per-residue number between 0 and 100, with higher meaning more reliable.

Q: How mobile is each atom in the crystal?
A: B-factor (Debye–Waller factor) reflects atomic displacement in the crystal lattice. It is an experimental observable (units Å²), not a prediction; low values mean the atom is pinned down, high values mean it moves or is heterogeneous across the crystal.

Q: Which residues are buried vs exposed?
A: SASA measures how much of the protein is reachable by solvent. It is computed by rolling a water-sized probe over the atomic surface and summing the exposed area (Å²). Per-residue SASA distinguishes core (buried, low SASA) from surface (exposed, high SASA) residues; total SASA is a whole-molecule size measure.

Q: What do the diagnostic plots show?
A: Plot images: a contact map (which residues are close in 3D, as an N×N binary image), a Ramachandran scatter (backbone torsion angles, revealing secondary-structure composition at a glance), and — for AlphaFold structures — a PAE heatmap (pairwise prediction confidence).

Q: What known structures does this most resemble?
A: The Foldseek neighbor list gives the closest experimentally determined structures in the PDB, ranked by structural alignment. TM-score near 1 means near-identical fold; near 0.3 means only rough topology match. This is how one finds what a novel AlphaFold prediction most resembles in the solved-structure universe.

Q: Are the domains correctly placed relative to each other?
A: Predicted aligned error is AlphaFold's pairwise confidence. Unlike pLDDT (per-residue), PAE is per-residue-pair and captures whether two parts of the structure are correctly placed relative to each other. Units are ångströms of expected positional error.

Q: What do the rendered images show?
A: Structure images are PyMOL renders from six orthogonal camera directions. Cartoon representation draws helices as coils and strands as arrows; sticks shows the backbone as bonds; surface shows the solvent-excluded envelope. Rainbow coloring maps sequence position to hue (blue→red, N→C); chain coloring assigns a distinct color per polypeptide.

Q: What are the backbone torsion angles?
A: φ (phi) and ψ (psi) are the two rotatable backbone dihedrals per residue: φ is the C(i-1)–N–Cα–C torsion, ψ is the N–Cα–C–N(i+1) torsion, both in degrees on (−180°, 180°]. α-helical residues cluster near (−60°, −45°); β-strand residues near (−120°, +130°). A Ramachandran plot is simply a scatter of (φ, ψ) for every residue.